Protein AF-A0A8J4TJB3-F1 (afdb_monomer)

Secondary structure (DSSP, 8-state):
-----PPP---------HHHHHHHHHHHHHHTSHHHHHHHHHHHTTSS-HHHHHHHHHHHHHHHHHHHHHHHHHHHHHHHHHHHHHHHHHHHHHHHHHHTSS--S--HHHHHHHHHHHHHHHHHHHHHHHHHHHHHHHHHHHHHHHHHHHHHHS-HHHHSSS-TT--HHHHHHHHHHHHHHHHHHHHHHHHHHHHHHHHHHHHHHHHHHHHHHHHHHHHHHHHHHHHHHHHHHHHHHHHHHHHHHHHHHHHHHHHHHHHHHHHHHHHHHHHHHHHHHHHHHHHHHHHHHHTT-

Sequence (293 aa):
MTQTHEPSAFLVARPIDEAVICRIESQTEVASSAAFQSIDDQYYAGKLTSTEVAVYKARYMKLHEALKKTRDNEFNLIQLSKRYMSEIEEQEQELGRADQFPDNAITEPSQMRAQILNYYNTAMETDERVEMLHYEAQLLKEERKLLNRDYSRLPTAELEAMNDDVDIFTEMERRMKLVQNQCQDLWLQIDMIKMEAKRSREQLRQASDMEHEAQSELANLNNKMSDVKAEWVIAADLPGQYSKEAEKARKYKSNAEKDLQNLQQEFAELSETLANLEMRVRELEAEERADRE

Organism: NCBI:txid100268

pLDDT: mean 85.29, std 16.65, range [37.16, 98.44]

Radius of gyration: 64.86 Å; Cα contacts (8 Å, |Δi|>4): 26; chains: 1; bounding box: 120×66×204 Å

Mean predicted aligned error: 20.43 Å

Foldseek 3Di:
DDDDDDPDDPPPPDPPPVVVVVVVVLVVVLCPDPQLVVLVVCVVVVNDDPVRSVVSSVVVSVVSVVVVVVVVVVVVVVVVVVVVVVVVVVVVVVVVVVVVPPLVPPDPVSVVVVVVVVVVVVVVVVVVVVVVVVVVVVVVVVVVVVVVVVVVVPPCVVVVVPDPPDDPVVVVVVVVVVVVVVVVVVVVVVVVVVVVVVVVVVVVVVVVVVVVVVVVVVVVVVVVVVVVVVVVVVVVCVVVVVVVVVVVVVVVVVVVVVVVVVVVVVVVVVVVVVVVVVVVVVVVVVVVVVVVD

Solvent-accessible surface area (backbone atoms only — not comparable to full-atom values): 16413 Å² total; per-residue (Å²): 141,83,85,80,81,77,80,78,82,74,83,72,77,73,80,75,57,62,72,57,55,56,49,51,52,51,52,55,57,50,62,72,30,72,68,47,48,54,48,50,52,36,36,78,68,68,78,39,53,74,68,54,44,52,51,52,53,53,51,46,52,54,50,50,53,51,52,50,52,50,51,54,50,52,52,50,50,52,54,52,51,52,51,51,52,52,54,48,55,52,50,53,52,51,49,54,52,59,74,67,49,89,66,87,60,90,38,72,69,53,53,51,49,53,51,52,52,50,54,50,52,54,50,51,54,50,52,53,51,51,54,52,52,52,51,50,54,50,52,53,53,49,50,52,52,51,52,52,52,54,59,70,66,46,74,52,75,62,60,74,66,44,58,99,84,62,56,66,66,62,53,50,51,51,52,52,50,51,54,53,51,53,52,52,54,51,51,52,50,52,53,49,52,53,52,49,56,50,52,52,50,51,52,51,52,52,51,51,54,53,49,51,51,52,51,53,51,50,53,52,51,51,51,54,50,49,52,53,50,53,53,47,57,56,58,68,48,45,64,60,51,53,52,54,51,52,51,51,52,51,50,55,50,54,51,52,54,50,53,50,51,51,51,52,49,54,50,50,54,51,51,50,53,48,53,52,50,54,50,50,50,54,49,51,59,47,49,60,52,61,78,72,113

Structure (mmCIF, N/CA/C/O backbone):
data_AF-A0A8J4TJB3-F1
#
_entry.id   AF-A0A8J4TJB3-F1
#
loop_
_atom_site.group_PDB
_atom_site.id
_atom_site.type_symbol
_atom_site.label_atom_id
_atom_site.label_alt_id
_atom_site.label_comp_id
_atom_site.label_asym_id
_atom_site.label_entity_id
_atom_site.label_seq_id
_atom_site.pdbx_PDB_ins_code
_atom_site.Cartn_x
_atom_site.Cartn_y
_atom_site.Cartn_z
_atom_site.occupancy
_atom_site.B_iso_or_equiv
_atom_site.auth_seq_id
_atom_site.auth_comp_id
_atom_site.auth_asym_id
_atom_site.auth_atom_id
_atom_site.pdbx_PDB_model_num
ATOM 1 N N . MET A 1 1 ? -51.880 5.153 -58.212 1.00 39.66 1 MET A N 1
ATOM 2 C CA . MET A 1 1 ? -51.158 3.871 -58.082 1.00 39.66 1 MET A CA 1
ATOM 3 C C . MET A 1 1 ? -49.690 4.192 -57.871 1.00 39.66 1 MET A C 1
ATOM 5 O O . MET A 1 1 ? -48.984 4.466 -58.827 1.00 39.66 1 MET A O 1
ATOM 9 N N . THR A 1 2 ? -49.273 4.272 -56.614 1.00 38.47 2 THR A N 1
ATOM 10 C CA . THR A 1 2 ? -47.902 4.578 -56.188 1.00 38.47 2 THR A CA 1
ATOM 11 C C . THR A 1 2 ? -47.390 3.354 -55.444 1.00 38.47 2 THR A C 1
ATOM 13 O O . THR A 1 2 ? -47.778 3.126 -54.302 1.00 38.47 2 THR A O 1
ATOM 16 N N . GLN A 1 3 ? -46.595 2.525 -56.122 1.00 37.16 3 GLN A N 1
ATOM 17 C CA . GLN A 1 3 ? -45.862 1.426 -55.497 1.00 37.16 3 GLN A CA 1
ATOM 18 C C . GLN A 1 3 ? -44.531 1.972 -54.982 1.00 37.16 3 GLN A C 1
ATOM 20 O O . GLN A 1 3 ? -43.608 2.231 -55.748 1.00 37.16 3 GLN A O 1
ATOM 25 N N . THR A 1 4 ? -44.455 2.173 -53.673 1.00 37.50 4 THR A N 1
ATOM 26 C CA . THR A 1 4 ? -43.198 2.319 -52.940 1.00 37.50 4 THR A CA 1
ATOM 27 C C . THR A 1 4 ? -42.647 0.920 -52.681 1.00 37.50 4 THR A C 1
ATOM 29 O O . THR A 1 4 ? -43.201 0.176 -51.875 1.00 37.50 4 THR A O 1
ATOM 32 N N . HIS A 1 5 ? -41.590 0.548 -53.399 1.00 39.72 5 HIS A N 1
ATOM 33 C CA . HIS A 1 5 ? -40.795 -0.640 -53.100 1.00 39.72 5 HIS A CA 1
ATOM 34 C C . HIS A 1 5 ? -39.979 -0.390 -51.825 1.00 39.72 5 HIS A C 1
ATOM 36 O O . HIS A 1 5 ? -39.086 0.456 -51.817 1.00 39.72 5 HIS A O 1
ATOM 42 N N . GLU A 1 6 ? -40.273 -1.129 -50.755 1.00 42.84 6 GLU A N 1
ATOM 43 C CA . GLU A 1 6 ? -39.335 -1.303 -49.644 1.00 42.84 6 GLU A CA 1
ATOM 44 C C . GLU A 1 6 ? -38.134 -2.135 -50.127 1.00 42.84 6 GLU A C 1
ATOM 46 O O . GLU A 1 6 ? -38.333 -3.170 -50.776 1.00 42.84 6 GLU A O 1
ATOM 51 N N . PRO A 1 7 ? -36.886 -1.734 -49.831 1.00 43.41 7 PRO A N 1
ATOM 52 C CA . PRO A 1 7 ? -35.748 -2.604 -50.049 1.00 43.41 7 PRO A CA 1
ATOM 53 C C . PRO A 1 7 ? -35.757 -3.700 -48.984 1.00 43.41 7 PRO A C 1
ATOM 55 O O . PRO A 1 7 ? -35.752 -3.431 -47.784 1.00 43.41 7 PRO A O 1
ATOM 58 N N . SER A 1 8 ? -35.758 -4.947 -49.452 1.00 43.59 8 SER A N 1
ATOM 59 C CA . SER A 1 8 ? -35.608 -6.148 -48.639 1.00 43.59 8 SER A CA 1
ATOM 60 C C . SER A 1 8 ? -34.430 -6.005 -47.675 1.00 43.59 8 SER A C 1
ATOM 62 O O . SER A 1 8 ? -33.297 -5.776 -48.109 1.00 43.59 8 SER A O 1
ATOM 64 N N . ALA A 1 9 ? -34.685 -6.184 -46.380 1.00 46.34 9 ALA A N 1
ATOM 65 C CA . ALA A 1 9 ? -33.637 -6.340 -45.387 1.00 46.34 9 ALA A CA 1
ATOM 66 C C . ALA A 1 9 ? -32.808 -7.582 -45.745 1.00 46.34 9 ALA A C 1
ATOM 68 O O . ALA A 1 9 ? -33.230 -8.718 -45.533 1.00 46.34 9 ALA A O 1
ATOM 69 N N . PHE A 1 10 ? -31.635 -7.363 -46.337 1.00 40.91 10 PHE A N 1
ATOM 70 C CA . PHE A 1 10 ? -30.645 -8.412 -46.505 1.00 40.91 10 PHE A CA 1
ATOM 71 C C . PHE A 1 10 ? -30.251 -8.910 -45.111 1.00 40.91 10 PHE A C 1
ATOM 73 O O . PHE A 1 10 ? -29.725 -8.153 -44.294 1.00 40.91 10 PHE A O 1
ATOM 80 N N . LEU A 1 11 ? -30.520 -10.189 -44.844 1.00 45.84 11 LEU A N 1
ATOM 81 C CA . LEU A 1 11 ? -29.934 -10.946 -43.741 1.00 45.84 11 LEU A CA 1
ATOM 82 C C . LEU A 1 11 ? -28.421 -11.024 -43.973 1.00 45.84 11 LEU A C 1
ATOM 84 O O . LEU A 1 11 ? -27.905 -11.996 -44.519 1.00 45.84 11 LEU A O 1
ATOM 88 N N . VAL A 1 12 ? -27.700 -9.974 -43.589 1.00 41.28 12 VAL A N 1
ATOM 89 C CA . VAL A 1 12 ? -26.246 -10.029 -43.462 1.00 41.28 12 VAL A CA 1
ATOM 90 C C . VAL A 1 12 ? -25.971 -10.860 -42.217 1.00 41.28 12 VAL A C 1
ATOM 92 O O . VAL A 1 12 ? -26.087 -10.372 -41.091 1.00 41.28 12 VAL A O 1
ATOM 95 N N . ALA A 1 13 ? -25.658 -12.141 -42.419 1.00 44.62 13 ALA A N 1
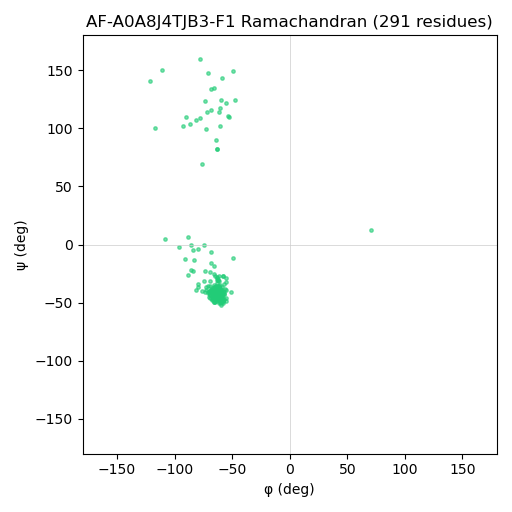ATOM 96 C CA . ALA A 1 13 ? -25.059 -12.967 -41.385 1.00 44.62 13 ALA A CA 1
ATOM 97 C C . ALA A 1 13 ? -23.821 -12.222 -40.868 1.00 44.62 13 ALA A C 1
ATOM 99 O O . ALA A 1 13 ? -22.848 -12.039 -41.599 1.00 44.62 13 ALA A O 1
ATOM 100 N N . ARG A 1 14 ? -23.883 -11.721 -39.628 1.00 47.75 14 ARG A N 1
ATOM 101 C CA . ARG A 1 14 ? -22.693 -11.203 -38.954 1.00 47.75 14 ARG A CA 1
ATOM 102 C C . ARG A 1 14 ? -21.703 -12.365 -38.861 1.00 47.75 14 ARG A C 1
ATOM 104 O O . ARG A 1 14 ? -22.093 -13.398 -38.313 1.00 47.75 14 ARG A O 1
ATOM 111 N N . PRO A 1 15 ? -20.468 -12.230 -39.370 1.00 44.84 15 PRO A N 1
ATOM 112 C CA . PRO A 1 15 ? -19.432 -13.215 -39.112 1.00 44.84 15 PRO A CA 1
ATOM 113 C C . PRO A 1 15 ? -19.305 -13.363 -37.598 1.00 44.84 15 PRO A C 1
ATOM 115 O O . PRO A 1 15 ? -19.124 -12.371 -36.888 1.00 44.84 15 PRO A O 1
ATOM 118 N N . ILE A 1 16 ? -19.493 -14.582 -37.097 1.00 51.78 16 ILE A N 1
ATOM 119 C CA . ILE A 1 16 ? -19.171 -14.887 -35.709 1.00 51.78 16 ILE A CA 1
ATOM 120 C C . ILE A 1 16 ? -17.652 -14.798 -35.643 1.00 51.78 16 ILE A C 1
ATOM 122 O O . ILE A 1 16 ? -16.960 -15.525 -36.347 1.00 51.78 16 ILE A O 1
ATOM 126 N N . ASP A 1 17 ? -17.164 -13.839 -34.867 1.00 56.84 17 ASP A N 1
ATOM 127 C CA . ASP A 1 17 ? -15.745 -13.581 -34.668 1.00 56.84 17 ASP A CA 1
ATOM 128 C C . ASP A 1 17 ? -15.059 -14.883 -34.213 1.00 56.84 17 ASP A C 1
ATOM 130 O O . ASP A 1 17 ? -15.336 -15.388 -33.123 1.00 56.84 17 ASP A O 1
ATOM 134 N N . GLU A 1 18 ? -14.216 -15.475 -35.064 1.00 53.75 18 GLU A N 1
ATOM 135 C CA . GLU A 1 18 ? -13.531 -16.754 -34.804 1.00 53.75 18 GLU A CA 1
ATOM 136 C C . GLU A 1 18 ? -12.729 -16.703 -33.492 1.00 53.75 18 GLU A C 1
ATOM 138 O O . GLU A 1 18 ? -12.625 -17.697 -32.770 1.00 53.75 18 GLU A O 1
ATOM 143 N N . ALA A 1 19 ? -12.262 -15.510 -33.103 1.00 55.78 19 ALA A N 1
ATOM 144 C CA . ALA A 1 19 ? -11.602 -15.273 -31.825 1.00 55.78 19 ALA A CA 1
ATOM 145 C C . ALA A 1 19 ? -12.522 -15.518 -30.614 1.00 55.78 19 ALA A C 1
ATOM 147 O O . ALA A 1 19 ? -12.046 -15.885 -29.536 1.00 55.78 19 ALA A O 1
ATOM 148 N N . VAL A 1 20 ? -13.836 -15.330 -30.765 1.00 57.88 20 VAL A N 1
ATOM 149 C CA . VAL A 1 20 ? -14.836 -15.607 -29.725 1.00 57.88 20 VAL A CA 1
ATOM 150 C C . VAL A 1 20 ? -15.076 -17.112 -29.604 1.00 57.88 20 VAL A C 1
ATOM 152 O O . VAL A 1 20 ? -15.136 -17.617 -28.485 1.00 57.88 20 VAL A O 1
ATOM 155 N N . ILE A 1 21 ? -15.122 -17.842 -30.722 1.00 54.53 21 ILE A N 1
ATOM 156 C CA . ILE A 1 21 ? -15.293 -19.305 -30.727 1.00 54.53 21 ILE A CA 1
ATOM 157 C C . ILE A 1 21 ? -14.077 -19.988 -30.086 1.00 54.53 21 ILE A C 1
ATOM 159 O O . ILE A 1 21 ? -14.245 -20.740 -29.127 1.00 54.53 21 ILE A O 1
ATOM 163 N N . CYS A 1 22 ? -12.850 -19.639 -30.496 1.00 56.56 22 CYS A N 1
ATOM 164 C CA . CYS A 1 22 ? -11.636 -20.212 -29.900 1.00 56.56 22 CYS A CA 1
ATOM 165 C C . CYS A 1 22 ? -11.497 -19.903 -28.398 1.00 56.56 22 CYS A C 1
ATOM 167 O O . CYS A 1 22 ? -10.957 -20.711 -27.639 1.00 56.56 22 CYS A O 1
ATOM 169 N N . ARG A 1 23 ? -11.993 -18.743 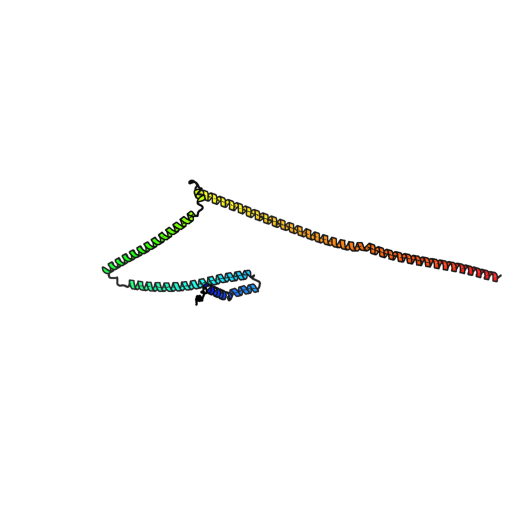-27.938 1.00 57.84 23 ARG A N 1
ATOM 170 C CA . ARG A 1 23 ? -12.026 -18.399 -26.506 1.00 57.84 23 ARG A CA 1
ATOM 171 C C . ARG A 1 23 ? -13.029 -19.246 -25.728 1.00 57.84 23 ARG A C 1
ATOM 173 O O . ARG A 1 23 ? -12.711 -19.655 -24.614 1.00 57.84 23 ARG A O 1
ATOM 180 N N . ILE A 1 24 ? -14.205 -19.512 -26.292 1.00 56.00 24 ILE A N 1
ATOM 181 C CA . ILE A 1 24 ? -15.241 -20.336 -25.656 1.00 56.00 24 ILE A CA 1
ATOM 182 C C . ILE A 1 24 ? -14.795 -21.804 -25.601 1.00 56.00 24 ILE A C 1
ATOM 184 O O . ILE A 1 24 ? -14.903 -22.434 -24.551 1.00 56.00 24 ILE A O 1
ATOM 188 N N . GLU A 1 25 ? -14.213 -22.336 -26.675 1.00 55.44 25 GLU A N 1
ATOM 189 C CA . GLU A 1 25 ? -13.677 -23.704 -26.703 1.00 55.44 25 GLU A CA 1
ATOM 190 C C . GLU A 1 25 ? -12.536 -23.892 -25.694 1.00 55.44 25 GLU A C 1
ATOM 192 O O . GLU A 1 25 ? -12.568 -24.830 -24.900 1.00 55.44 25 GLU A O 1
ATOM 197 N N . SER A 1 26 ? -11.595 -22.942 -25.633 1.00 60.69 26 SER A N 1
ATOM 198 C CA . SER A 1 26 ? -10.513 -22.921 -24.635 1.00 60.69 26 SER A CA 1
ATOM 199 C C . SER A 1 26 ? -11.044 -22.864 -23.196 1.00 60.69 26 SER A C 1
ATOM 201 O O . SER A 1 26 ? -10.564 -23.579 -22.319 1.00 60.69 26 SER A O 1
ATOM 203 N N . GLN A 1 27 ? -12.088 -22.069 -22.936 1.00 61.03 27 GLN A N 1
ATOM 204 C CA . GLN A 1 27 ? -12.731 -22.011 -21.617 1.00 61.03 27 GLN A CA 1
ATOM 205 C C . GLN A 1 27 ? -13.418 -23.326 -21.236 1.00 61.03 27 GLN A C 1
ATOM 207 O O . GLN A 1 27 ? -13.368 -23.723 -20.072 1.00 61.03 27 GLN A O 1
ATOM 212 N N . THR A 1 28 ? -14.022 -24.012 -22.205 1.00 62.22 28 THR A N 1
ATOM 213 C CA . THR A 1 28 ? -14.732 -25.279 -21.986 1.00 62.22 28 THR A CA 1
ATOM 214 C C . THR A 1 28 ? -13.749 -26.433 -21.752 1.00 62.22 28 THR A C 1
ATOM 216 O O . THR A 1 28 ? -13.936 -27.233 -20.836 1.00 62.22 28 THR A O 1
ATOM 219 N N . GLU A 1 29 ? -12.647 -26.467 -22.509 1.00 70.75 29 GLU A N 1
ATOM 220 C CA . GLU A 1 29 ? -11.540 -27.419 -22.348 1.00 70.75 29 GLU A CA 1
ATOM 221 C C . GLU A 1 29 ? -10.881 -27.264 -20.965 1.00 70.75 29 GLU A C 1
ATOM 223 O O . GLU A 1 29 ? -10.746 -28.228 -20.207 1.00 70.75 29 GLU A O 1
ATOM 228 N N . VAL A 1 30 ? -10.578 -26.024 -20.573 1.00 74.81 30 VAL A N 1
ATOM 229 C CA . VAL A 1 30 ? -9.954 -25.699 -19.284 1.00 74.81 30 VAL A CA 1
ATOM 230 C C . VAL A 1 30 ? -10.874 -25.989 -18.094 1.00 74.81 30 VAL A C 1
ATOM 232 O O . VAL A 1 30 ? -10.395 -26.498 -17.076 1.00 74.81 30 VAL A O 1
ATOM 235 N N . ALA A 1 31 ? -12.182 -25.734 -18.211 1.00 73.38 31 ALA A N 1
ATOM 236 C CA . ALA A 1 31 ? -13.152 -26.000 -17.146 1.00 73.38 31 ALA A CA 1
ATOM 237 C C . ALA A 1 31 ? -13.274 -27.495 -16.801 1.00 73.38 31 ALA A C 1
ATOM 239 O O . ALA A 1 31 ? -13.559 -27.838 -15.656 1.00 73.38 31 ALA A O 1
ATOM 240 N N . SER A 1 32 ? -13.009 -28.378 -17.768 1.00 78.69 32 SER A N 1
ATOM 241 C CA . SER A 1 32 ? -12.995 -29.833 -17.572 1.00 78.69 32 SER A CA 1
ATOM 242 C C . SER A 1 32 ? -11.663 -30.382 -17.037 1.00 78.69 32 SER A C 1
ATOM 244 O O . SER A 1 32 ? -11.558 -31.572 -16.740 1.00 78.69 32 SER A O 1
ATOM 246 N N . SER A 1 33 ? -10.637 -29.536 -16.898 1.00 86.62 33 SER A N 1
ATOM 247 C CA . SER A 1 33 ? -9.300 -29.974 -16.495 1.00 86.62 33 SER A CA 1
ATOM 248 C C . SER A 1 33 ? -9.233 -30.405 -15.024 1.00 86.62 33 SER A C 1
ATOM 250 O O . SER A 1 33 ? -9.863 -29.814 -14.144 1.00 86.62 33 SER A O 1
ATOM 252 N N . ALA A 1 34 ? -8.368 -31.382 -14.734 1.00 87.50 34 ALA A N 1
ATOM 253 C CA . ALA A 1 34 ? -8.097 -31.840 -13.367 1.00 87.50 34 ALA A CA 1
ATOM 254 C C . ALA A 1 34 ? -7.586 -30.714 -12.445 1.00 87.50 34 ALA A C 1
ATOM 256 O O . ALA A 1 34 ? -7.804 -30.740 -11.237 1.00 87.50 34 ALA A O 1
ATOM 257 N N . ALA A 1 35 ? -6.931 -29.695 -13.011 1.00 87.94 35 ALA A N 1
ATOM 258 C CA . ALA A 1 35 ? -6.482 -28.528 -12.262 1.00 87.94 35 ALA A CA 1
ATOM 259 C C . ALA A 1 35 ? -7.654 -27.638 -11.821 1.00 87.94 35 ALA A C 1
ATOM 261 O O . ALA A 1 35 ? -7.668 -27.180 -10.683 1.00 87.94 35 ALA A O 1
ATOM 262 N N . PHE A 1 36 ? -8.651 -27.420 -12.687 1.00 89.56 36 PHE A N 1
ATOM 263 C CA . PHE A 1 36 ? -9.865 -26.684 -12.322 1.00 89.56 36 PHE A CA 1
ATOM 264 C C . PHE A 1 36 ? -10.684 -27.437 -11.273 1.00 89.56 36 PHE A C 1
ATOM 266 O O . PHE A 1 36 ? -11.088 -26.827 -10.285 1.00 89.56 36 PHE A O 1
ATOM 273 N N . GLN A 1 37 ? -10.835 -28.754 -11.442 1.00 90.56 37 GLN A N 1
ATOM 274 C CA . GLN A 1 37 ? -11.494 -29.623 -10.462 1.00 90.56 37 GLN A CA 1
ATOM 275 C C . GLN A 1 37 ? -10.784 -29.569 -9.104 1.00 90.56 37 GLN A C 1
ATOM 277 O O . GLN A 1 37 ? -11.421 -29.321 -8.090 1.00 90.56 37 GLN A O 1
ATOM 282 N N . SER A 1 38 ? -9.451 -29.662 -9.081 1.00 92.12 38 SER A N 1
ATOM 283 C CA . SER A 1 38 ? -8.688 -29.564 -7.833 1.00 92.12 38 SER A CA 1
ATOM 284 C C . SER A 1 38 ? -8.814 -28.198 -7.146 1.00 92.12 38 SER A C 1
ATOM 286 O O . SER A 1 38 ? -8.744 -28.142 -5.917 1.00 92.12 38 SER A O 1
ATOM 288 N N . ILE A 1 39 ? -8.960 -27.101 -7.899 1.00 92.81 39 ILE A N 1
ATOM 289 C CA . ILE A 1 39 ? -9.197 -25.770 -7.319 1.00 92.81 39 ILE A CA 1
ATOM 290 C C . ILE A 1 39 ? -10.597 -25.713 -6.688 1.00 92.81 39 ILE A C 1
ATOM 292 O O . ILE A 1 39 ? -10.743 -25.185 -5.585 1.00 92.81 39 ILE A O 1
ATOM 296 N N . ASP A 1 40 ? -11.605 -26.284 -7.350 1.00 92.94 40 ASP A N 1
ATOM 297 C CA . ASP A 1 40 ? -12.970 -26.368 -6.819 1.00 92.94 40 ASP A CA 1
ATOM 298 C C . ASP A 1 40 ? -13.053 -27.274 -5.582 1.00 92.94 40 ASP A C 1
ATOM 300 O O . ASP A 1 40 ? -13.670 -26.902 -4.586 1.00 92.94 40 ASP A O 1
ATOM 304 N N . ASP A 1 41 ? -12.346 -28.402 -5.566 1.00 94.69 41 ASP A N 1
ATOM 305 C CA . ASP A 1 41 ? -12.277 -29.288 -4.399 1.00 94.69 41 ASP A CA 1
ATOM 306 C C . ASP A 1 41 ? -11.678 -28.579 -3.174 1.00 94.69 41 ASP A C 1
ATOM 308 O O . ASP A 1 41 ? -12.152 -28.742 -2.048 1.00 94.69 41 ASP A O 1
ATOM 312 N N . GLN A 1 42 ? -10.649 -27.747 -3.371 1.00 93.12 42 GLN A N 1
ATOM 313 C CA . GLN A 1 42 ? -10.052 -26.963 -2.285 1.00 93.12 42 GLN A CA 1
ATOM 314 C C . GLN A 1 42 ? -10.978 -25.853 -1.771 1.00 93.12 42 GLN A C 1
ATOM 316 O O . GLN A 1 42 ? -10.945 -25.537 -0.577 1.00 93.12 42 GLN A O 1
ATOM 321 N N . TYR A 1 43 ? -11.818 -25.295 -2.643 1.00 93.62 43 TYR A N 1
ATOM 322 C CA . TYR A 1 43 ? -12.884 -24.376 -2.255 1.00 93.62 43 TYR A CA 1
ATOM 323 C C . TYR A 1 43 ? -13.947 -25.073 -1.408 1.00 93.62 43 TYR A C 1
ATOM 325 O O . TYR A 1 43 ? -14.259 -24.606 -0.313 1.00 93.62 43 TYR A O 1
ATOM 333 N N . TYR A 1 44 ? -14.444 -26.230 -1.856 1.00 94.12 44 TYR A N 1
ATOM 334 C CA . TYR A 1 44 ? -15.425 -27.016 -1.102 1.00 94.12 44 TYR A CA 1
ATOM 335 C C . TYR A 1 44 ? -14.871 -27.529 0.234 1.00 94.12 44 TYR A C 1
ATOM 337 O O . TYR A 1 44 ? -15.611 -27.624 1.210 1.00 94.12 44 TYR A O 1
ATOM 345 N N . ALA A 1 45 ? -13.563 -27.785 0.317 1.00 94.25 45 ALA A N 1
ATOM 346 C CA . ALA A 1 45 ? -12.874 -28.114 1.565 1.00 94.25 45 ALA A CA 1
ATOM 347 C C . ALA A 1 45 ? -12.665 -26.907 2.508 1.00 94.25 45 ALA A C 1
ATOM 349 O O . ALA A 1 45 ? -12.056 -27.068 3.567 1.00 94.25 45 ALA A O 1
ATOM 350 N N . GLY A 1 46 ? -13.108 -25.702 2.129 1.00 93.00 46 GLY A N 1
ATOM 351 C CA . GLY A 1 46 ? -12.971 -24.474 2.919 1.00 93.00 46 GLY A CA 1
ATOM 352 C C . GLY A 1 46 ? -11.541 -23.934 3.013 1.00 93.00 46 GLY A C 1
ATOM 353 O O . GLY A 1 46 ? -11.272 -23.064 3.838 1.00 93.00 46 GLY A O 1
ATOM 354 N N . LYS A 1 47 ? -10.611 -24.449 2.196 1.00 95.00 47 LYS A N 1
ATOM 355 C CA . LYS A 1 47 ? -9.195 -24.040 2.199 1.00 95.00 47 LYS A CA 1
ATOM 356 C C . LYS A 1 47 ? -8.927 -22.811 1.336 1.00 95.00 47 LYS A C 1
ATOM 358 O O . LYS A 1 47 ? -7.919 -22.148 1.545 1.00 95.00 47 LYS A O 1
ATOM 363 N N . LEU A 1 48 ? -9.803 -22.539 0.370 1.00 94.25 48 LEU A N 1
ATOM 364 C CA . LEU A 1 48 ? -9.735 -21.379 -0.512 1.00 94.25 48 LEU A CA 1
ATOM 365 C C . LEU A 1 48 ? -10.999 -20.538 -0.379 1.00 94.25 48 LEU A C 1
ATOM 367 O O . LEU A 1 48 ? -12.112 -21.057 -0.322 1.00 94.25 48 LEU A O 1
ATOM 371 N N . THR A 1 49 ? -10.828 -19.225 -0.399 1.00 95.44 49 THR A N 1
ATOM 372 C CA . THR A 1 49 ? -11.925 -18.267 -0.540 1.00 95.44 49 THR A CA 1
ATOM 373 C C . THR A 1 49 ? -12.382 -18.168 -1.998 1.00 95.44 49 THR A C 1
ATOM 375 O O . THR A 1 49 ? -11.637 -18.470 -2.931 1.00 95.44 49 THR A O 1
ATOM 378 N N . SER A 1 50 ? -13.605 -17.676 -2.227 1.00 91.56 50 SER A N 1
ATOM 379 C CA . SER A 1 50 ? -14.134 -17.483 -3.589 1.00 91.56 50 SER A CA 1
ATOM 380 C C . SER A 1 50 ? -13.249 -16.568 -4.446 1.00 91.56 50 SER A C 1
ATOM 382 O O . SER A 1 50 ? -13.139 -16.767 -5.656 1.00 91.56 50 SER A O 1
ATOM 384 N N . THR A 1 51 ? -12.614 -15.568 -3.831 1.00 93.69 51 THR A N 1
ATOM 385 C CA . THR A 1 51 ? -11.701 -14.648 -4.518 1.00 93.69 51 THR A CA 1
ATOM 386 C C . THR A 1 51 ? -10.423 -15.365 -4.947 1.00 93.69 51 THR A C 1
ATOM 388 O O . THR A 1 51 ? -9.972 -15.198 -6.079 1.00 93.69 51 THR A O 1
ATOM 391 N N . GLU A 1 52 ? -9.856 -16.204 -4.078 1.00 92.56 52 GLU A N 1
ATOM 392 C CA . GLU A 1 52 ? -8.658 -16.988 -4.392 1.00 92.56 52 GLU A CA 1
ATOM 393 C C . GLU A 1 52 ? -8.924 -17.994 -5.513 1.00 92.56 52 GLU A C 1
ATOM 395 O O . GLU A 1 52 ? -8.129 -18.084 -6.446 1.00 92.56 52 GLU A O 1
ATOM 400 N N . VAL A 1 53 ? -10.075 -18.673 -5.495 1.00 93.50 53 VAL A N 1
ATOM 401 C CA . VAL A 1 53 ? -10.514 -19.571 -6.578 1.00 93.50 53 VAL A CA 1
ATOM 402 C C . VAL A 1 53 ? -10.544 -18.852 -7.921 1.00 93.50 53 VAL A C 1
ATOM 404 O O . VAL A 1 53 ? -9.973 -19.343 -8.896 1.00 93.50 53 VAL A O 1
ATOM 407 N N . ALA A 1 54 ? -11.161 -17.668 -7.977 1.00 91.69 54 ALA A N 1
ATOM 408 C CA . ALA A 1 54 ? -11.227 -16.873 -9.200 1.00 91.69 54 ALA A CA 1
ATOM 409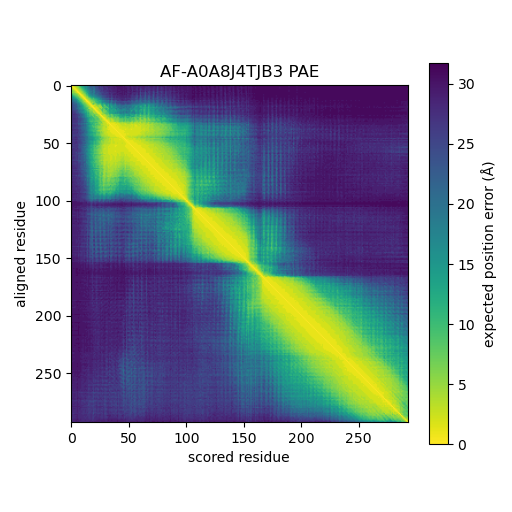 C C . ALA A 1 54 ? -9.825 -16.494 -9.707 1.00 91.69 54 ALA A C 1
ATOM 411 O O . ALA A 1 54 ? -9.542 -16.604 -10.902 1.00 91.69 54 ALA A O 1
ATOM 412 N N . VAL A 1 55 ? -8.917 -16.112 -8.802 1.00 93.44 55 VAL A N 1
ATOM 413 C CA . VAL A 1 55 ? -7.526 -15.781 -9.143 1.00 93.44 55 VAL A CA 1
ATOM 414 C C . VAL A 1 55 ? -6.766 -17.006 -9.654 1.00 93.44 55 VAL A C 1
ATOM 416 O O . VAL A 1 55 ? -6.089 -16.910 -10.680 1.00 93.44 55 VAL A O 1
ATOM 419 N N . TYR A 1 56 ? -6.867 -18.155 -8.983 1.00 93.75 56 TYR A N 1
ATOM 420 C CA . TYR A 1 56 ? -6.175 -19.378 -9.394 1.00 93.75 56 TYR A CA 1
ATOM 421 C C . TYR A 1 56 ? -6.686 -19.899 -10.737 1.00 93.75 56 TYR A C 1
ATOM 423 O O . TYR A 1 56 ? -5.873 -20.209 -11.609 1.00 93.75 56 TYR A O 1
ATOM 431 N N . LYS A 1 57 ? -8.005 -19.894 -10.958 1.00 93.00 57 LYS A N 1
ATOM 432 C CA . LYS A 1 57 ? -8.611 -20.250 -12.247 1.00 93.00 57 LYS A CA 1
ATOM 433 C C . LYS A 1 57 ? -8.163 -19.311 -13.367 1.00 93.00 57 LYS A C 1
ATOM 435 O O . LYS A 1 57 ? -7.725 -19.779 -14.415 1.00 93.00 57 LYS A O 1
ATOM 440 N N . ALA A 1 58 ? -8.162 -17.997 -13.130 1.00 90.19 58 ALA A N 1
ATOM 441 C CA . ALA A 1 58 ? -7.687 -17.020 -14.111 1.00 90.19 58 ALA A CA 1
ATOM 442 C C . ALA A 1 58 ? -6.190 -17.184 -14.438 1.00 90.19 58 ALA A C 1
ATOM 444 O O . ALA A 1 58 ? -5.788 -17.069 -15.597 1.00 90.19 58 ALA A O 1
ATOM 445 N N . ARG A 1 59 ? -5.349 -17.473 -13.434 1.00 91.50 59 ARG A N 1
ATOM 446 C CA . ARG A 1 59 ? -3.918 -17.756 -13.638 1.00 91.50 59 ARG A CA 1
ATOM 447 C C . ARG A 1 59 ? -3.706 -19.039 -14.434 1.00 91.50 59 ARG A C 1
ATOM 449 O O . ARG A 1 59 ? -2.903 -19.036 -15.365 1.00 91.50 59 ARG A O 1
ATOM 456 N N . TYR A 1 60 ? -4.438 -20.101 -14.105 1.00 91.75 60 TYR A N 1
ATOM 457 C CA . TYR A 1 60 ? -4.363 -21.362 -14.835 1.00 91.75 60 TYR A CA 1
ATOM 458 C C . TYR A 1 60 ? -4.792 -21.195 -16.293 1.00 91.75 60 TYR A C 1
ATOM 460 O O . TYR A 1 60 ? -4.088 -21.664 -17.177 1.00 91.75 60 TYR A O 1
ATOM 468 N N . MET A 1 61 ? -5.879 -20.466 -16.566 1.00 89.44 61 MET A N 1
ATOM 469 C CA . MET A 1 61 ? -6.312 -20.178 -17.939 1.00 89.44 61 MET A CA 1
ATOM 470 C C . MET A 1 61 ? -5.223 -19.480 -18.754 1.00 89.44 61 MET A C 1
ATOM 472 O O . MET A 1 61 ? -4.925 -19.906 -19.867 1.00 89.44 61 MET A O 1
ATOM 476 N N . LYS A 1 62 ? -4.581 -18.448 -18.188 1.00 90.19 62 LYS A N 1
ATOM 477 C CA . LYS A 1 62 ? -3.468 -17.755 -18.856 1.00 90.19 62 LYS A CA 1
ATOM 478 C C . LYS A 1 62 ? -2.298 -18.693 -19.139 1.00 90.19 62 LYS A C 1
ATOM 480 O O . LYS A 1 62 ? -1.728 -18.644 -20.224 1.00 90.19 62 LYS A O 1
ATOM 485 N N . LEU A 1 63 ? -1.942 -19.541 -18.172 1.00 91.06 63 LEU A N 1
ATOM 486 C CA . LEU A 1 63 ? -0.857 -20.506 -18.330 1.00 91.06 63 LEU A CA 1
ATOM 487 C C . LEU A 1 63 ? -1.189 -21.559 -19.394 1.00 91.06 63 LEU A C 1
ATOM 489 O O . LEU A 1 63 ? -0.344 -21.867 -20.227 1.00 91.06 63 LEU A O 1
ATOM 493 N N . HIS A 1 64 ? -2.411 -22.085 -19.382 1.00 90.56 64 HIS A N 1
ATOM 494 C CA . HIS A 1 64 ? -2.876 -23.069 -20.351 1.00 90.56 64 HIS A CA 1
ATOM 495 C C . HIS A 1 64 ? -2.872 -22.496 -21.772 1.00 90.56 64 HIS A C 1
ATOM 497 O O . HIS A 1 64 ? -2.342 -23.124 -22.684 1.00 90.56 64 HIS A O 1
ATOM 503 N N . GLU A 1 65 ? -3.384 -21.275 -21.956 1.00 89.38 65 GLU A N 1
ATOM 504 C CA . GLU A 1 65 ? -3.369 -20.593 -23.252 1.00 89.38 65 GLU A CA 1
ATOM 505 C C . GLU A 1 65 ? -1.937 -20.333 -23.739 1.00 89.38 65 GLU A C 1
ATOM 507 O O . GLU A 1 65 ? -1.630 -20.575 -24.905 1.00 89.38 65 GLU A O 1
ATOM 512 N N . ALA A 1 66 ? -1.045 -19.882 -22.850 1.00 90.56 66 ALA A N 1
ATOM 513 C CA . ALA A 1 66 ? 0.362 -19.684 -23.184 1.00 90.56 66 ALA A CA 1
ATOM 514 C C . ALA A 1 66 ? 1.027 -21.000 -23.606 1.00 90.56 66 ALA A C 1
ATOM 516 O O . ALA A 1 66 ? 1.720 -21.044 -24.614 1.00 90.56 66 ALA A O 1
ATOM 517 N N . LEU A 1 67 ? 0.773 -22.085 -22.875 1.00 91.50 67 LEU A N 1
ATOM 518 C CA . LEU A 1 67 ? 1.340 -23.399 -23.155 1.00 91.50 67 LEU A CA 1
ATOM 519 C C . LEU A 1 67 ? 0.807 -23.995 -24.466 1.00 91.50 67 LEU A C 1
ATOM 521 O O . LEU A 1 67 ? 1.584 -24.573 -25.223 1.00 91.50 67 LEU A O 1
ATOM 525 N N . LYS A 1 68 ? -0.485 -23.810 -24.762 1.00 90.12 68 LYS A N 1
ATOM 526 C CA . LYS A 1 68 ? -1.092 -24.178 -26.048 1.00 90.12 68 LYS A CA 1
ATOM 527 C C . LYS A 1 68 ? -0.421 -23.426 -27.199 1.00 90.12 68 LYS A C 1
ATOM 529 O O . LYS A 1 68 ? 0.125 -24.063 -28.091 1.00 90.12 68 LYS A O 1
ATOM 534 N N . LYS A 1 69 ? -0.326 -22.094 -27.103 1.00 91.94 69 LYS A N 1
ATOM 535 C CA . LYS A 1 69 ? 0.373 -21.262 -28.100 1.00 91.94 69 LYS A CA 1
ATOM 536 C C . LYS A 1 69 ? 1.829 -21.674 -28.288 1.00 91.94 69 LYS A C 1
ATOM 538 O O . LYS A 1 69 ? 2.297 -21.736 -29.417 1.00 91.94 69 LYS A O 1
ATOM 543 N N . THR A 1 70 ? 2.547 -21.971 -27.207 1.00 94.31 70 THR A N 1
ATOM 544 C CA . THR A 1 70 ? 3.938 -22.429 -27.296 1.00 94.31 70 THR A CA 1
ATOM 545 C C . THR A 1 70 ? 4.044 -23.750 -28.051 1.00 94.31 70 THR A C 1
ATOM 547 O O . THR A 1 70 ? 4.906 -23.862 -28.915 1.00 94.31 70 THR A O 1
ATOM 550 N N . ARG A 1 71 ? 3.159 -24.719 -27.785 1.00 92.69 71 ARG A N 1
ATOM 551 C CA . ARG A 1 71 ? 3.146 -26.005 -28.504 1.00 92.69 71 ARG A CA 1
ATOM 552 C C . ARG A 1 71 ? 2.818 -25.841 -29.983 1.00 92.69 71 ARG A C 1
ATOM 554 O O . ARG A 1 71 ? 3.487 -26.443 -30.817 1.00 92.69 71 ARG A O 1
ATOM 561 N N . ASP A 1 72 ? 1.831 -25.012 -30.307 1.00 94.06 72 ASP A N 1
ATOM 562 C CA . ASP A 1 72 ? 1.459 -24.737 -31.697 1.00 94.06 72 ASP A CA 1
ATOM 563 C C . ASP A 1 72 ? 2.614 -24.046 -32.441 1.00 94.06 72 ASP A C 1
ATOM 565 O O . ASP A 1 72 ? 2.964 -24.423 -33.560 1.00 94.06 72 ASP A O 1
ATOM 569 N N . ASN A 1 73 ? 3.273 -23.081 -31.795 1.00 94.44 73 ASN A N 1
ATOM 570 C CA . ASN A 1 73 ? 4.443 -22.400 -32.347 1.00 94.44 73 ASN A CA 1
ATOM 571 C C . ASN A 1 73 ? 5.633 -23.345 -32.538 1.00 94.44 73 ASN A C 1
ATOM 573 O O . ASN A 1 73 ? 6.284 -23.295 -33.579 1.00 94.44 73 ASN A O 1
ATOM 577 N N . GLU A 1 74 ? 5.917 -24.206 -31.560 1.00 95.56 74 GLU A N 1
ATOM 578 C CA . GLU A 1 74 ? 6.967 -25.223 -31.652 1.00 95.56 74 GLU A CA 1
ATOM 579 C C . GLU A 1 74 ? 6.698 -26.178 -32.818 1.00 95.56 74 GLU A C 1
ATOM 581 O O . GLU A 1 74 ? 7.580 -26.414 -33.643 1.00 95.56 74 GLU A O 1
ATOM 586 N N . PHE A 1 75 ? 5.461 -26.663 -32.946 1.00 95.62 75 PHE A N 1
ATOM 587 C CA . PHE A 1 75 ? 5.058 -27.503 -34.067 1.00 95.62 75 PHE A CA 1
ATOM 588 C C . PHE A 1 75 ? 5.281 -26.794 -35.408 1.00 95.62 75 PHE A C 1
ATOM 590 O O . PHE A 1 75 ? 5.908 -27.360 -36.304 1.00 95.62 75 PHE A O 1
ATOM 597 N N . ASN A 1 76 ? 4.837 -25.542 -35.536 1.00 95.69 76 ASN A N 1
ATOM 598 C CA . ASN A 1 76 ? 5.009 -24.752 -36.756 1.00 95.69 76 ASN A CA 1
ATOM 599 C C . ASN A 1 76 ? 6.487 -24.515 -37.095 1.00 95.69 76 ASN A C 1
ATOM 601 O O . ASN A 1 76 ? 6.877 -24.647 -38.254 1.00 95.69 76 ASN A O 1
ATOM 605 N N . LEU A 1 77 ? 7.322 -24.219 -36.096 1.00 96.31 77 LEU A N 1
ATOM 606 C CA . LEU A 1 77 ? 8.767 -24.060 -36.270 1.00 96.31 77 LEU A CA 1
ATOM 607 C C . LEU A 1 77 ? 9.427 -25.351 -36.758 1.00 96.31 77 LEU A C 1
ATOM 609 O O . LEU A 1 77 ? 10.263 -25.305 -37.658 1.00 96.31 77 LEU A O 1
ATOM 613 N N . ILE A 1 78 ? 9.025 -26.505 -36.222 1.00 96.88 78 ILE A N 1
ATOM 614 C CA . ILE A 1 78 ? 9.525 -27.807 -36.678 1.00 96.88 78 ILE A CA 1
ATOM 615 C C . ILE A 1 78 ? 9.125 -28.059 -38.136 1.00 96.88 78 ILE A C 1
ATOM 617 O O . ILE A 1 78 ? 9.951 -28.520 -38.924 1.00 96.88 78 ILE A O 1
ATOM 621 N N . GLN A 1 79 ? 7.883 -27.751 -38.524 1.00 96.94 79 GLN A N 1
ATOM 622 C CA . GLN A 1 79 ? 7.450 -27.897 -39.919 1.00 96.94 79 GLN A CA 1
ATOM 623 C C . GLN A 1 79 ? 8.225 -26.965 -40.856 1.00 96.94 79 GLN A C 1
ATOM 625 O O . GLN A 1 79 ? 8.665 -27.390 -41.923 1.00 96.94 79 GLN A O 1
ATOM 630 N N . LEU A 1 80 ? 8.447 -25.716 -40.439 1.00 96.44 80 LEU A N 1
ATOM 631 C CA . LEU A 1 80 ? 9.219 -24.745 -41.207 1.00 96.44 80 LEU A CA 1
ATOM 632 C C . LEU A 1 80 ? 10.683 -25.181 -41.363 1.00 96.44 80 LEU A C 1
ATOM 634 O O . LEU A 1 80 ? 11.230 -25.114 -42.459 1.00 96.44 80 LEU A O 1
ATOM 638 N N . SER A 1 81 ? 11.297 -25.691 -40.293 1.00 95.12 81 SER A N 1
ATOM 639 C CA . SER A 1 81 ? 12.660 -26.226 -40.328 1.00 95.12 81 SER A CA 1
ATOM 640 C C . SER A 1 81 ? 12.787 -27.401 -41.296 1.00 95.12 81 SER A C 1
ATOM 642 O O . SER A 1 81 ? 13.720 -27.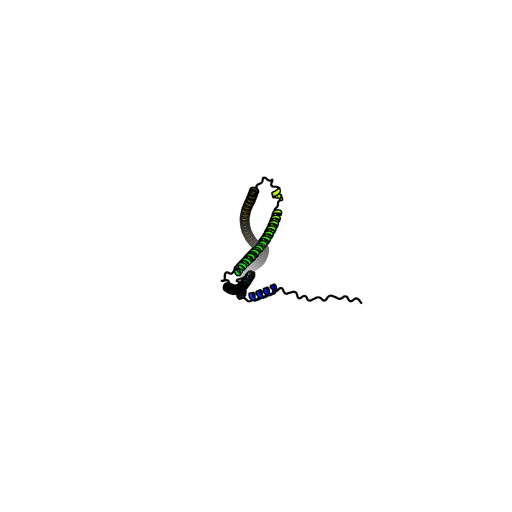417 -42.094 1.00 95.12 81 SER A O 1
ATOM 644 N N . LYS A 1 82 ? 11.836 -28.346 -41.283 1.00 97.31 82 LYS A N 1
ATOM 645 C CA . LYS A 1 82 ? 11.818 -29.462 -42.242 1.00 97.31 82 LYS A CA 1
ATOM 646 C C . LYS A 1 82 ? 11.735 -28.971 -43.681 1.00 97.31 82 LYS A C 1
ATOM 648 O O . LYS A 1 82 ? 12.464 -29.467 -44.530 1.00 97.31 82 LYS A O 1
ATOM 653 N N . ARG A 1 83 ? 10.872 -27.986 -43.939 1.00 97.50 83 ARG A N 1
ATOM 654 C CA . ARG A 1 83 ? 10.734 -27.388 -45.267 1.00 97.50 83 ARG A CA 1
ATOM 655 C C . ARG A 1 83 ? 12.045 -26.758 -45.739 1.00 97.50 83 ARG A C 1
ATOM 657 O O . ARG A 1 83 ? 12.476 -27.063 -46.842 1.00 97.50 83 ARG A O 1
ATOM 664 N N . TYR A 1 84 ? 12.692 -25.938 -44.908 1.00 96.62 84 TYR A N 1
ATOM 665 C CA . TYR A 1 84 ? 13.966 -25.317 -45.281 1.00 96.62 84 TYR A CA 1
ATOM 666 C C . TYR A 1 84 ? 15.090 -26.332 -45.470 1.00 96.62 84 TYR A C 1
ATOM 668 O O . TYR A 1 84 ? 15.896 -26.161 -46.373 1.00 96.62 84 TYR A O 1
ATOM 676 N N . MET A 1 85 ? 15.136 -27.402 -44.672 1.00 96.38 85 MET A N 1
ATOM 677 C CA . MET A 1 85 ? 16.098 -28.482 -44.908 1.00 96.38 85 MET A CA 1
ATOM 678 C C . MET A 1 85 ? 15.903 -29.115 -46.288 1.00 96.38 85 MET A C 1
ATOM 680 O O . MET A 1 85 ? 16.876 -29.278 -47.012 1.00 96.38 85 MET A O 1
ATOM 684 N N . SER A 1 86 ? 14.659 -29.408 -46.679 1.00 96.62 86 SER A N 1
ATOM 685 C CA . SER A 1 86 ? 14.372 -29.937 -48.017 1.00 96.62 86 SER A CA 1
ATOM 686 C C . SER A 1 86 ? 14.728 -28.953 -49.136 1.00 96.62 86 SER A C 1
ATOM 688 O O . SER A 1 86 ? 15.276 -29.372 -50.149 1.00 96.62 86 SER A O 1
ATOM 690 N N . GLU A 1 87 ? 14.459 -27.656 -48.958 1.00 96.62 87 GLU A N 1
ATOM 691 C CA . GLU A 1 87 ? 14.838 -26.624 -49.937 1.00 96.62 87 GLU A CA 1
ATOM 692 C C . GLU A 1 87 ? 16.370 -26.499 -50.069 1.00 96.62 87 GLU A C 1
ATOM 694 O O . GLU A 1 87 ? 16.877 -26.369 -51.181 1.00 96.62 87 GLU A O 1
ATOM 699 N N . ILE A 1 88 ? 17.119 -26.597 -48.964 1.00 95.81 88 ILE A N 1
ATOM 700 C CA . ILE A 1 88 ? 18.591 -26.593 -48.981 1.00 95.81 88 ILE A CA 1
ATOM 701 C C . ILE A 1 88 ? 19.128 -27.829 -49.706 1.00 95.81 88 ILE A C 1
ATOM 703 O O . ILE A 1 88 ? 19.981 -27.687 -50.575 1.00 95.81 88 ILE A O 1
ATOM 707 N N . GLU A 1 89 ? 18.617 -29.023 -49.398 1.00 95.62 89 GLU A N 1
ATOM 708 C CA . GLU A 1 89 ? 19.031 -30.264 -50.069 1.00 95.62 89 GLU A CA 1
ATOM 709 C C . GLU A 1 89 ? 18.795 -30.194 -51.589 1.00 95.62 89 GLU A C 1
ATOM 711 O O . GLU A 1 89 ? 19.641 -30.625 -52.377 1.00 95.62 89 GLU A O 1
ATOM 716 N N . GLU A 1 90 ? 17.668 -29.616 -52.016 1.00 95.75 90 GLU A N 1
ATOM 717 C CA . GLU A 1 90 ? 17.358 -29.402 -53.432 1.00 95.75 90 GLU A CA 1
ATOM 718 C C . GLU A 1 90 ? 18.332 -28.408 -54.086 1.00 95.75 90 GLU A C 1
ATOM 720 O O . GLU A 1 90 ? 18.857 -28.673 -55.171 1.00 95.75 90 GLU A O 1
ATOM 725 N N . GLN A 1 91 ? 18.635 -27.294 -53.414 1.00 93.25 91 GLN A N 1
ATOM 726 C CA . GLN A 1 91 ? 19.590 -26.294 -53.903 1.00 93.25 91 GLN A CA 1
ATOM 727 C C . GLN A 1 91 ? 21.022 -26.835 -53.976 1.00 93.25 91 GLN A C 1
ATOM 729 O O . GLN A 1 91 ? 21.710 -26.603 -54.969 1.00 93.25 91 GLN A O 1
ATOM 734 N N . GLU A 1 92 ? 21.473 -27.586 -52.970 1.00 91.88 92 GLU A N 1
ATOM 735 C CA . GLU A 1 92 ? 22.784 -28.242 -52.972 1.00 91.88 92 GLU A CA 1
ATOM 736 C C . GLU A 1 92 ? 22.896 -29.262 -54.110 1.00 91.88 92 GLU A C 1
ATOM 738 O O . GLU A 1 92 ? 23.933 -29.343 -54.775 1.00 91.88 92 GLU A O 1
ATOM 743 N N . GLN A 1 93 ? 21.822 -30.009 -54.389 1.00 90.56 93 GLN A N 1
ATOM 744 C CA . GLN A 1 93 ? 21.789 -30.926 -55.523 1.00 90.56 93 GLN A CA 1
ATOM 745 C C . GLN A 1 93 ? 21.909 -30.180 -56.858 1.00 90.56 93 GLN A C 1
ATOM 747 O O . GLN A 1 93 ? 22.635 -30.635 -57.746 1.00 90.56 93 GLN A O 1
ATOM 752 N N . GLU A 1 94 ? 21.212 -29.056 -57.015 1.00 87.25 94 GLU A N 1
ATOM 753 C CA . GLU A 1 94 ? 21.250 -28.265 -58.245 1.00 87.25 94 GLU A CA 1
ATOM 754 C C . GLU A 1 94 ? 22.611 -27.580 -58.445 1.00 87.25 94 GLU A C 1
ATOM 756 O O . GLU A 1 94 ? 23.160 -27.621 -59.547 1.00 87.25 94 GLU A O 1
ATOM 761 N N . LEU A 1 95 ? 23.224 -27.060 -57.375 1.00 83.81 95 LEU A N 1
ATOM 762 C CA . LEU A 1 95 ? 24.604 -26.561 -57.400 1.00 83.81 95 LEU A CA 1
ATOM 763 C C . LEU A 1 95 ? 25.592 -27.666 -57.786 1.00 83.81 95 LEU A C 1
ATOM 765 O O . LEU A 1 95 ? 26.424 -27.470 -58.667 1.00 83.81 95 LEU A O 1
ATOM 769 N N . GLY A 1 96 ? 25.450 -28.866 -57.216 1.00 80.19 96 GLY A N 1
ATOM 770 C CA . GLY A 1 96 ? 26.280 -30.014 -57.582 1.00 80.19 96 GLY A CA 1
ATOM 771 C C . GLY A 1 96 ? 26.128 -30.443 -59.048 1.00 80.19 96 GLY A C 1
ATOM 772 O O . GLY A 1 96 ? 27.089 -30.934 -59.644 1.00 80.19 96 GLY A O 1
ATOM 773 N N . ARG A 1 97 ? 24.948 -30.250 -59.658 1.00 80.81 97 ARG A N 1
ATOM 774 C CA . ARG A 1 97 ? 24.743 -30.443 -61.107 1.00 80.81 97 ARG A CA 1
ATOM 775 C C . ARG A 1 97 ? 25.400 -29.333 -61.924 1.00 80.81 97 ARG A C 1
ATOM 777 O O . ARG A 1 97 ? 25.980 -29.634 -62.966 1.00 80.81 97 ARG A O 1
ATOM 784 N N . ALA A 1 98 ? 25.329 -28.087 -61.458 1.00 70.75 98 ALA A N 1
ATOM 785 C CA . ALA A 1 98 ? 25.983 -26.951 -62.100 1.00 70.75 98 ALA A CA 1
ATOM 786 C C . ALA A 1 98 ? 27.518 -27.090 -62.087 1.00 70.75 98 ALA A C 1
ATOM 788 O O . ALA A 1 98 ? 28.153 -26.854 -63.110 1.00 70.75 98 ALA A O 1
ATOM 789 N N . ASP A 1 99 ? 28.105 -27.582 -60.993 1.00 67.19 99 ASP A N 1
ATOM 790 C CA . ASP A 1 99 ? 29.551 -27.835 -60.877 1.00 67.19 99 ASP A CA 1
ATOM 791 C C . ASP A 1 99 ? 30.041 -29.001 -61.757 1.00 67.19 99 ASP A C 1
ATOM 793 O O . ASP A 1 99 ? 31.216 -29.074 -62.117 1.00 67.19 99 ASP A O 1
ATOM 797 N N . GLN A 1 100 ? 29.148 -29.926 -62.123 1.00 67.25 100 GLN A N 1
ATOM 798 C CA . GLN A 1 100 ? 29.432 -31.026 -63.056 1.00 67.25 100 GLN A CA 1
ATOM 799 C C . GLN A 1 100 ? 29.247 -30.626 -64.527 1.00 67.25 100 GLN A C 1
ATOM 801 O O . GLN A 1 100 ? 29.452 -31.455 -65.422 1.00 67.25 100 GLN A O 1
ATOM 806 N N . PHE A 1 101 ? 28.863 -29.376 -64.802 1.00 60.78 101 PHE A N 1
ATOM 807 C CA . PHE A 1 101 ? 28.779 -28.868 -66.162 1.00 60.78 101 PHE A CA 1
ATOM 808 C C . PHE A 1 101 ? 30.190 -28.822 -66.776 1.00 60.78 101 PHE A C 1
ATOM 810 O O . PHE A 1 101 ? 31.129 -28.381 -66.113 1.00 60.78 101 PHE A O 1
ATOM 817 N N . PRO A 1 102 ? 30.391 -29.285 -68.023 1.00 62.56 102 PRO A N 1
ATOM 818 C CA . PRO A 1 102 ? 31.716 -29.365 -68.628 1.00 62.56 102 PRO A CA 1
ATOM 819 C C . PRO A 1 102 ? 32.210 -27.975 -69.070 1.00 62.56 102 PRO A C 1
ATOM 821 O O . PRO A 1 102 ? 32.343 -27.706 -70.260 1.00 62.56 102 PRO A O 1
ATOM 824 N N . ASP A 1 103 ? 32.514 -27.095 -68.116 1.00 54.72 103 ASP A N 1
ATOM 825 C CA . ASP A 1 103 ? 33.195 -25.807 -68.333 1.00 54.72 103 ASP A CA 1
ATOM 826 C C . ASP A 1 103 ? 34.731 -25.943 -68.271 1.00 54.72 103 ASP A C 1
ATOM 828 O O . ASP A 1 103 ? 35.480 -24.973 -68.393 1.00 54.72 103 ASP A O 1
ATOM 832 N N . ASN A 1 104 ? 35.238 -27.175 -68.165 1.00 53.03 104 ASN A N 1
ATOM 833 C CA . ASN A 1 104 ? 36.661 -27.500 -68.023 1.00 53.03 104 ASN A CA 1
ATOM 834 C C . ASN A 1 104 ? 37.481 -27.197 -69.292 1.00 53.03 104 ASN A C 1
ATOM 836 O O . ASN A 1 104 ? 38.708 -27.314 -69.282 1.00 53.03 104 ASN A O 1
ATOM 840 N N . ALA A 1 105 ? 36.828 -26.823 -70.394 1.00 57.56 105 ALA A N 1
ATOM 841 C CA . ALA A 1 105 ? 37.493 -26.259 -71.554 1.00 57.56 105 ALA A CA 1
ATOM 842 C C . ALA A 1 105 ? 37.487 -24.730 -71.417 1.00 57.56 105 ALA A C 1
ATOM 844 O O . ALA A 1 105 ? 36.482 -24.068 -71.682 1.00 57.56 105 ALA A O 1
ATOM 845 N N . ILE A 1 106 ? 38.629 -24.165 -71.014 1.00 63.00 106 ILE A N 1
ATOM 846 C CA . ILE A 1 106 ? 38.881 -22.721 -71.077 1.00 63.00 106 ILE A CA 1
ATOM 847 C C . ILE A 1 106 ? 38.876 -22.330 -72.559 1.00 63.00 106 ILE A C 1
ATOM 849 O O . ILE A 1 106 ? 39.891 -22.397 -73.249 1.00 63.00 106 ILE A O 1
ATOM 853 N N . THR A 1 107 ? 37.698 -21.984 -73.059 1.00 72.19 107 THR A N 1
ATOM 854 C CA . THR A 1 107 ? 37.469 -21.516 -74.419 1.00 72.19 107 THR A CA 1
ATOM 855 C C . THR A 1 107 ? 37.096 -20.044 -74.334 1.00 72.19 107 THR A C 1
ATOM 857 O O . THR A 1 107 ? 36.533 -19.586 -73.342 1.00 72.19 107 THR A O 1
ATOM 860 N N . GLU A 1 108 ? 37.423 -19.270 -75.362 1.00 76.62 108 GLU A N 1
ATOM 861 C CA . GLU A 1 108 ? 37.062 -17.851 -75.418 1.00 76.62 108 GLU A CA 1
ATOM 862 C C . GLU A 1 108 ? 35.555 -17.613 -75.138 1.00 76.62 108 GLU A C 1
ATOM 864 O O . GLU A 1 108 ? 35.243 -16.744 -74.321 1.00 76.62 108 GLU A O 1
ATOM 869 N N . PRO A 1 109 ? 34.610 -18.438 -75.645 1.00 79.56 109 PRO A N 1
ATOM 870 C CA . PRO A 1 109 ? 33.200 -18.325 -75.271 1.00 79.56 109 PRO A CA 1
ATOM 871 C C . PRO A 1 109 ? 32.894 -18.568 -73.785 1.00 79.56 109 PRO A C 1
ATOM 873 O O . PRO A 1 109 ? 32.006 -17.900 -73.252 1.00 79.56 109 PRO A O 1
ATOM 876 N N . SER A 1 110 ? 33.588 -19.488 -73.096 1.00 75.38 110 SER A N 1
ATOM 877 C CA . SER A 1 110 ? 33.367 -19.710 -71.655 1.00 75.38 110 SER A CA 1
ATOM 878 C C . SER A 1 110 ? 33.928 -18.561 -70.812 1.00 75.38 110 SER A C 1
ATOM 880 O O . SER A 1 110 ? 33.267 -18.110 -69.878 1.00 75.38 110 SER A O 1
ATOM 882 N N . GLN A 1 111 ? 35.067 -17.979 -71.205 1.00 79.56 111 GLN A N 1
ATOM 883 C CA . GLN A 1 111 ? 35.596 -16.758 -70.582 1.00 79.56 111 GLN A CA 1
ATOM 884 C C . GLN A 1 111 ? 34.673 -15.550 -70.787 1.00 79.56 111 GLN A C 1
ATOM 886 O O . GLN A 1 111 ? 34.406 -14.814 -69.837 1.00 79.56 111 GLN A O 1
ATOM 891 N N . MET A 1 112 ? 34.142 -15.360 -71.999 1.00 82.62 112 MET A N 1
ATOM 892 C CA . MET A 1 112 ? 33.173 -14.296 -72.277 1.00 82.62 112 MET A CA 1
ATOM 893 C C . MET A 1 112 ? 31.883 -14.489 -71.476 1.00 82.62 112 MET A C 1
ATOM 895 O O . MET A 1 112 ? 31.365 -13.528 -70.913 1.00 82.62 112 MET A O 1
ATOM 899 N N . ARG A 1 113 ? 31.382 -15.726 -71.361 1.00 84.50 113 ARG A N 1
ATOM 900 C CA . ARG A 1 113 ? 30.208 -16.037 -70.533 1.00 84.50 113 ARG A CA 1
ATOM 901 C C . ARG A 1 113 ? 30.455 -15.715 -69.058 1.00 84.50 113 ARG A C 1
ATOM 903 O O . ARG A 1 113 ? 29.610 -15.071 -68.444 1.00 84.50 113 ARG A O 1
ATOM 910 N N . ALA A 1 114 ? 31.609 -16.100 -68.514 1.00 82.44 114 ALA A N 1
ATOM 911 C CA . ALA A 1 114 ? 31.985 -15.791 -67.136 1.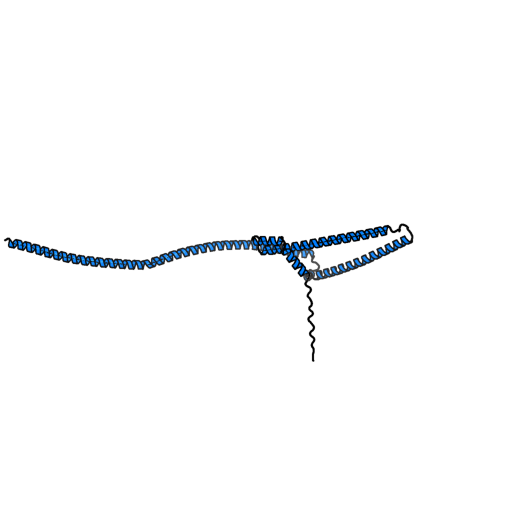00 82.44 114 ALA A CA 1
ATOM 912 C C . ALA A 1 114 ? 32.091 -14.276 -66.892 1.00 82.44 114 ALA A C 1
ATOM 914 O O . ALA A 1 114 ? 31.607 -13.780 -65.878 1.00 82.44 114 ALA A O 1
ATOM 915 N N . GLN A 1 115 ? 32.660 -13.522 -67.839 1.00 89.25 115 GLN A N 1
ATOM 916 C CA . GLN A 1 115 ? 32.710 -12.060 -67.756 1.00 89.25 115 GLN A CA 1
ATOM 917 C C . GLN A 1 115 ? 31.311 -11.438 -67.783 1.00 89.25 115 GLN A C 1
ATOM 919 O O . GLN A 1 115 ? 31.021 -10.580 -66.956 1.00 89.25 115 GLN A O 1
ATOM 924 N N . ILE A 1 116 ? 30.429 -11.888 -68.683 1.00 90.75 116 ILE A N 1
ATOM 925 C CA . ILE A 1 116 ? 29.044 -11.398 -68.767 1.00 90.75 116 ILE A CA 1
ATOM 926 C C . ILE A 1 116 ? 28.293 -11.667 -67.461 1.00 90.75 116 ILE A C 1
ATOM 928 O O . ILE A 1 116 ? 27.658 -10.755 -66.936 1.00 90.75 116 ILE A O 1
ATOM 932 N N . LEU A 1 117 ? 28.394 -12.884 -66.916 1.00 89.19 117 LEU A N 1
ATOM 933 C CA . LEU A 1 117 ? 27.770 -13.234 -65.638 1.00 89.19 117 LEU A CA 1
ATOM 934 C C . LEU A 1 117 ? 28.317 -12.377 -64.494 1.00 89.19 117 LEU A C 1
ATOM 936 O O . LEU A 1 117 ? 27.544 -11.872 -63.689 1.00 89.19 117 LEU A O 1
ATOM 940 N N . ASN A 1 118 ? 29.629 -12.145 -64.453 1.00 90.44 118 ASN A N 1
ATOM 941 C CA . ASN A 1 118 ? 30.238 -11.307 -63.426 1.00 90.44 118 ASN A CA 1
ATOM 942 C C . ASN A 1 118 ? 29.749 -9.849 -63.501 1.00 90.44 118 ASN A C 1
ATOM 944 O O . ASN A 1 118 ? 29.367 -9.267 -62.486 1.00 90.44 118 ASN A O 1
ATOM 948 N N . TYR A 1 119 ? 29.702 -9.268 -64.706 1.00 94.44 119 TYR A N 1
ATOM 949 C CA . TYR A 1 119 ? 29.167 -7.919 -64.903 1.00 94.44 119 TYR A CA 1
ATOM 950 C C . TYR A 1 119 ? 27.686 -7.828 -64.540 1.00 94.44 119 TYR A C 1
ATOM 952 O O . TYR A 1 119 ? 27.285 -6.856 -63.905 1.00 94.44 119 TYR A O 1
ATOM 960 N N . TYR A 1 120 ? 26.887 -8.833 -64.906 1.00 95.31 120 TYR A N 1
ATOM 961 C CA . TYR A 1 120 ? 25.470 -8.883 -64.558 1.00 95.31 120 TYR A CA 1
ATOM 962 C C . TYR A 1 120 ? 25.262 -8.961 -63.042 1.00 95.31 120 TYR A C 1
ATOM 964 O O . TYR A 1 120 ? 24.508 -8.165 -62.490 1.00 95.31 120 TYR A O 1
ATOM 972 N N . ASN A 1 121 ? 25.993 -9.845 -62.360 1.00 93.06 121 ASN A N 1
ATOM 973 C CA . ASN A 1 121 ? 25.916 -9.988 -60.907 1.00 93.06 121 ASN A CA 1
ATOM 974 C C . ASN A 1 121 ? 26.342 -8.700 -60.192 1.00 93.06 121 ASN A C 1
ATOM 976 O O . ASN A 1 121 ? 25.655 -8.252 -59.281 1.00 93.06 121 ASN A O 1
ATOM 980 N N . THR A 1 122 ? 27.427 -8.062 -60.646 1.00 95.56 122 THR A N 1
ATOM 981 C CA . THR A 1 122 ? 27.905 -6.794 -60.070 1.00 95.56 122 THR A CA 1
ATOM 982 C C . THR A 1 122 ? 26.892 -5.664 -60.280 1.00 95.56 122 THR A C 1
ATOM 984 O O . THR A 1 122 ? 26.694 -4.830 -59.396 1.00 95.56 122 THR A O 1
ATOM 987 N N . ALA A 1 123 ? 26.241 -5.617 -61.447 1.00 95.44 123 ALA A N 1
ATOM 988 C CA . ALA A 1 123 ? 25.190 -4.643 -61.722 1.00 95.44 123 ALA A CA 1
ATOM 989 C C . ALA A 1 123 ? 23.978 -4.859 -60.804 1.00 95.44 123 ALA A C 1
ATOM 991 O O . ALA A 1 123 ? 23.520 -3.907 -60.181 1.00 95.44 123 ALA A O 1
ATOM 992 N N . MET A 1 124 ? 23.526 -6.108 -60.654 1.00 96.75 124 MET A N 1
ATOM 993 C CA . MET A 1 124 ? 22.398 -6.455 -59.787 1.00 96.75 124 MET A CA 1
ATOM 994 C C . MET A 1 124 ? 22.686 -6.135 -58.312 1.00 96.75 124 MET A C 1
ATOM 996 O O . MET A 1 124 ? 21.870 -5.496 -57.658 1.00 96.75 124 MET A O 1
ATOM 1000 N N . GLU A 1 125 ? 23.877 -6.481 -57.811 1.00 95.69 125 GLU A N 1
ATOM 1001 C CA . GLU A 1 125 ? 24.315 -6.136 -56.448 1.00 95.69 125 GLU A CA 1
ATOM 1002 C C . GLU A 1 125 ? 24.337 -4.613 -56.228 1.00 95.69 125 GLU A C 1
ATOM 1004 O O . GLU A 1 125 ? 23.959 -4.105 -55.168 1.00 95.69 125 GLU A O 1
ATOM 1009 N N . THR A 1 126 ? 24.766 -3.862 -57.245 1.00 96.19 126 THR A N 1
ATOM 1010 C CA . THR A 1 126 ? 24.789 -2.397 -57.188 1.00 96.19 126 THR A CA 1
ATOM 1011 C C . THR A 1 126 ? 23.374 -1.824 -57.130 1.00 96.19 126 THR A C 1
ATOM 1013 O O . THR A 1 126 ? 23.130 -0.926 -56.322 1.00 96.19 126 THR A O 1
ATOM 1016 N N . ASP A 1 127 ? 22.445 -2.346 -57.932 1.00 96.75 127 ASP A N 1
ATOM 1017 C CA . ASP A 1 127 ? 21.045 -1.911 -57.943 1.00 96.75 127 ASP A CA 1
ATOM 1018 C C . ASP A 1 127 ? 20.363 -2.196 -56.594 1.00 96.75 127 ASP A C 1
ATOM 1020 O O . ASP A 1 127 ? 19.783 -1.285 -55.997 1.00 96.75 127 ASP A O 1
ATOM 1024 N N . GLU A 1 128 ? 20.529 -3.401 -56.038 1.00 96.50 128 GLU A N 1
ATOM 1025 C CA . GLU A 1 128 ? 20.014 -3.752 -54.705 1.00 96.50 128 GLU A CA 1
ATOM 1026 C C . GLU A 1 128 ? 20.576 -2.825 -53.617 1.00 96.50 128 GLU A C 1
ATOM 1028 O O . GLU A 1 128 ? 19.851 -2.326 -52.749 1.00 96.50 128 GLU A O 1
ATOM 1033 N N . ARG A 1 129 ? 21.878 -2.524 -53.675 1.00 97.00 129 ARG A N 1
ATOM 1034 C CA . ARG A 1 129 ? 22.522 -1.594 -52.741 1.00 97.00 129 ARG A CA 1
ATOM 1035 C C . ARG A 1 129 ? 21.971 -0.173 -52.871 1.00 97.00 129 ARG A C 1
ATOM 1037 O O . ARG A 1 129 ? 21.833 0.510 -51.855 1.00 97.00 129 ARG A O 1
ATOM 1044 N N . VAL A 1 130 ? 21.660 0.286 -54.083 1.00 97.44 130 VAL A N 1
ATOM 1045 C CA . VAL A 1 130 ? 21.029 1.596 -54.310 1.00 97.44 130 VAL A CA 1
ATOM 1046 C C . VAL A 1 130 ? 19.629 1.634 -53.700 1.00 97.44 130 VAL A C 1
ATOM 1048 O O . VAL A 1 130 ? 19.304 2.608 -53.016 1.00 97.44 130 VAL A O 1
ATOM 1051 N N . GLU A 1 131 ? 18.825 0.587 -53.881 1.00 97.25 131 GLU A N 1
ATOM 1052 C CA . GLU A 1 131 ? 17.490 0.496 -53.281 1.00 97.25 131 GLU A CA 1
ATOM 1053 C C . GLU A 1 131 ? 17.549 0.504 -51.747 1.00 97.25 131 GLU A C 1
ATOM 1055 O O . GLU A 1 131 ? 16.831 1.280 -51.107 1.00 97.25 131 GLU A O 1
ATOM 1060 N N . MET A 1 132 ? 18.459 -0.272 -51.147 1.00 97.00 132 MET A N 1
ATOM 1061 C CA . MET A 1 132 ? 18.658 -0.289 -49.693 1.00 97.00 132 MET A CA 1
ATOM 1062 C C . MET A 1 132 ? 19.068 1.080 -49.145 1.00 97.00 132 MET A C 1
ATOM 1064 O O . MET A 1 132 ? 18.482 1.558 -48.172 1.00 97.00 132 MET A O 1
ATOM 1068 N N . LEU A 1 133 ? 20.038 1.743 -49.783 1.00 97.44 133 LEU A N 1
ATOM 1069 C CA . LEU A 1 133 ? 20.473 3.081 -49.376 1.00 97.44 133 LEU A CA 1
ATOM 1070 C C . LEU A 1 133 ? 19.351 4.112 -49.530 1.00 97.44 133 LEU A C 1
ATOM 1072 O O . LEU A 1 133 ? 19.227 5.023 -48.710 1.00 97.44 133 LEU A O 1
ATOM 1076 N N . HIS A 1 134 ? 18.516 3.980 -50.564 1.00 97.38 134 HIS A N 1
ATOM 1077 C CA . HIS A 1 134 ? 17.361 4.850 -50.745 1.00 97.38 134 HIS A CA 1
ATOM 1078 C C . HIS A 1 134 ? 16.338 4.668 -49.618 1.00 97.38 134 HIS A C 1
ATOM 1080 O O . HIS A 1 134 ? 15.847 5.657 -49.070 1.00 97.38 134 HIS A O 1
ATOM 1086 N N . TYR A 1 135 ? 16.053 3.422 -49.243 1.00 97.50 135 TYR A N 1
ATOM 1087 C CA . TYR A 1 135 ? 15.173 3.098 -48.125 1.00 97.50 135 TYR A CA 1
ATOM 1088 C C . TYR A 1 135 ? 15.715 3.632 -46.788 1.00 97.50 135 TYR A C 1
ATOM 1090 O O . TYR A 1 135 ? 14.998 4.319 -46.059 1.00 97.50 135 TYR A O 1
ATOM 1098 N N . GLU A 1 136 ? 16.998 3.413 -46.492 1.00 97.69 136 GLU A N 1
ATOM 1099 C CA . GLU A 1 136 ? 17.642 3.928 -45.278 1.00 97.69 136 GLU A CA 1
ATOM 1100 C C . GLU A 1 136 ? 17.597 5.463 -45.217 1.00 97.69 136 GLU A C 1
ATOM 1102 O O . GLU A 1 136 ? 17.237 6.050 -44.194 1.00 97.69 136 GLU A O 1
ATOM 1107 N N . ALA A 1 137 ? 17.868 6.135 -46.338 1.00 97.06 137 ALA A N 1
ATOM 1108 C CA . ALA A 1 137 ? 17.768 7.588 -46.424 1.00 97.06 137 ALA A CA 1
ATOM 1109 C C . ALA A 1 137 ? 16.343 8.100 -46.145 1.00 97.06 137 ALA A C 1
ATOM 1111 O O . ALA A 1 137 ? 16.177 9.171 -45.550 1.00 97.06 137 ALA A O 1
ATOM 1112 N N . GLN A 1 138 ? 15.307 7.359 -46.555 1.00 97.12 138 GLN A N 1
ATOM 1113 C CA . GLN A 1 138 ? 13.918 7.695 -46.236 1.00 97.12 138 GLN A CA 1
ATOM 1114 C C . GLN A 1 138 ? 13.634 7.543 -44.737 1.00 97.12 138 GLN A C 1
ATOM 1116 O O . GLN A 1 138 ? 13.109 8.485 -44.140 1.00 97.12 138 GLN A O 1
ATOM 1121 N N . LEU A 1 139 ? 14.048 6.434 -44.116 1.00 97.19 139 LEU A N 1
ATOM 1122 C CA . LEU A 1 139 ? 13.890 6.216 -42.673 1.00 97.19 139 LEU A CA 1
ATOM 1123 C C . LEU A 1 139 ? 14.570 7.314 -41.850 1.00 97.19 139 LEU A C 1
ATOM 1125 O O . LEU A 1 139 ? 13.938 7.925 -40.989 1.00 97.19 139 LEU A O 1
ATOM 1129 N N . LEU A 1 140 ? 15.823 7.644 -42.168 1.00 96.88 140 LEU A N 1
ATOM 1130 C CA . LEU A 1 140 ? 16.564 8.709 -41.484 1.00 96.88 140 LEU A CA 1
ATOM 1131 C C . LEU A 1 140 ? 15.882 10.076 -41.641 1.00 96.88 140 LEU A C 1
ATOM 1133 O O . LEU A 1 140 ? 15.872 10.906 -40.727 1.00 96.88 140 LEU A O 1
ATOM 1137 N N . LYS A 1 141 ? 15.268 10.334 -42.800 1.00 96.81 141 LYS A N 1
ATOM 1138 C CA . LYS A 1 141 ? 14.510 11.568 -43.039 1.00 96.81 141 LYS A CA 1
ATOM 1139 C C . LYS A 1 141 ? 13.238 11.631 -42.189 1.00 96.81 141 LYS A C 1
ATOM 1141 O O . LYS A 1 141 ? 12.883 12.725 -41.734 1.00 96.81 141 LYS A O 1
ATOM 1146 N N . GLU A 1 142 ? 12.562 10.503 -41.983 1.00 95.75 142 GLU A N 1
ATOM 1147 C CA . GLU A 1 142 ? 11.404 10.394 -41.092 1.00 95.75 142 GLU A CA 1
ATOM 1148 C C . GLU A 1 142 ? 11.796 10.527 -39.621 1.00 95.75 142 GLU A C 1
ATOM 1150 O O . GLU A 1 142 ? 11.176 11.311 -38.901 1.00 95.75 142 GLU A O 1
ATOM 1155 N N . GLU A 1 143 ? 12.866 9.860 -39.192 1.00 94.88 143 GLU A N 1
ATOM 1156 C CA . GLU A 1 143 ? 13.402 9.965 -37.834 1.00 94.88 143 GLU A CA 1
ATOM 1157 C C . GLU A 1 143 ? 13.770 11.412 -37.501 1.00 94.88 143 GLU A C 1
ATOM 1159 O O . GLU A 1 143 ? 13.296 11.965 -36.508 1.00 94.88 143 GLU A O 1
ATOM 1164 N N . ARG A 1 144 ? 14.493 12.096 -38.396 1.00 93.81 144 ARG A N 1
ATOM 1165 C CA . ARG A 1 144 ? 14.786 13.530 -38.255 1.00 93.81 144 ARG A CA 1
ATOM 1166 C C . ARG A 1 144 ? 13.512 14.369 -38.119 1.00 93.81 144 ARG A C 1
ATOM 1168 O O . ARG A 1 144 ? 13.487 15.345 -37.372 1.00 93.81 144 ARG A O 1
ATOM 1175 N N . LYS A 1 145 ? 12.444 14.029 -38.850 1.00 95.06 145 LYS A N 1
ATOM 1176 C CA . LYS A 1 145 ? 11.158 14.743 -38.771 1.00 95.06 145 LYS A CA 1
ATOM 1177 C C . LYS A 1 145 ? 10.479 14.524 -37.416 1.00 95.06 145 LYS A C 1
ATOM 1179 O O . LYS A 1 145 ? 9.939 15.481 -36.863 1.00 95.06 145 LYS A O 1
ATOM 1184 N N . LEU A 1 146 ? 10.506 13.300 -36.889 1.00 91.62 146 LEU A N 1
ATOM 1185 C CA . LEU A 1 146 ? 9.985 12.981 -35.558 1.00 91.62 146 LEU A CA 1
ATOM 1186 C C . LEU A 1 146 ? 10.788 13.695 -34.472 1.00 91.62 146 LEU A C 1
ATOM 1188 O O . LEU A 1 146 ? 10.196 14.373 -33.636 1.00 91.62 146 LEU A O 1
ATOM 1192 N N . LEU A 1 147 ? 12.116 13.646 -34.559 1.00 89.06 147 LEU A N 1
ATOM 1193 C CA . LEU A 1 147 ? 13.009 14.301 -33.612 1.00 89.06 147 LEU A CA 1
ATOM 1194 C C . LEU A 1 147 ? 12.799 15.822 -33.593 1.00 89.06 147 LEU A C 1
ATOM 1196 O O . LEU A 1 147 ? 12.677 16.409 -32.525 1.00 89.06 147 LEU A O 1
ATOM 1200 N N . ASN A 1 148 ? 12.643 16.460 -34.758 1.00 83.00 148 ASN A N 1
ATOM 1201 C CA . ASN A 1 148 ? 12.310 17.888 -34.840 1.00 83.00 148 ASN A CA 1
ATOM 1202 C C . ASN A 1 148 ? 10.948 18.218 -34.217 1.00 83.00 148 ASN A C 1
ATOM 1204 O O . ASN A 1 148 ? 10.791 19.258 -33.575 1.00 83.00 148 ASN A O 1
ATOM 1208 N N . ARG A 1 149 ? 9.945 17.353 -34.407 1.00 86.56 149 ARG A N 1
ATOM 1209 C CA . ARG A 1 149 ? 8.625 17.531 -33.791 1.00 86.56 149 ARG A CA 1
ATOM 1210 C C . ARG A 1 149 ? 8.719 17.432 -32.273 1.00 86.56 149 ARG A C 1
ATOM 1212 O O . ARG A 1 149 ? 8.102 18.233 -31.580 1.00 86.56 149 ARG A O 1
ATOM 1219 N N . ASP A 1 150 ? 9.463 16.457 -31.771 1.00 80.62 150 ASP A N 1
ATOM 1220 C CA . ASP A 1 150 ? 9.612 16.229 -30.338 1.00 80.62 150 ASP A CA 1
ATOM 1221 C C . ASP A 1 150 ? 10.465 17.338 -29.697 1.00 80.62 150 ASP A C 1
ATOM 1223 O O . ASP A 1 150 ? 10.107 17.839 -28.634 1.00 80.62 150 ASP A O 1
ATOM 1227 N N . TYR A 1 151 ? 11.482 17.839 -30.407 1.00 73.31 151 TYR A N 1
ATOM 1228 C CA . TYR A 1 151 ? 12.221 19.045 -30.030 1.00 73.31 151 TYR A CA 1
ATOM 1229 C C . TYR A 1 151 ? 11.306 20.276 -29.935 1.00 73.31 151 TYR A C 1
ATOM 1231 O O . TYR A 1 151 ? 11.349 21.009 -28.956 1.00 73.31 151 TYR A O 1
ATOM 1239 N N . SER A 1 152 ? 10.401 20.461 -30.900 1.00 71.62 152 SER A N 1
ATOM 1240 C CA . SER A 1 152 ? 9.437 21.578 -30.903 1.00 71.62 152 SER A CA 1
ATOM 1241 C C . SER A 1 152 ? 8.374 21.482 -29.798 1.00 71.62 152 SER A C 1
ATOM 1243 O O . SER A 1 152 ? 7.661 22.448 -29.541 1.00 71.62 152 SER A O 1
ATOM 1245 N N . ARG A 1 153 ? 8.207 20.302 -29.185 1.00 73.00 153 ARG A N 1
ATOM 1246 C CA . ARG A 1 153 ? 7.279 20.057 -28.069 1.00 73.00 153 ARG A CA 1
ATOM 1247 C C . ARG A 1 153 ? 7.923 20.258 -26.703 1.00 73.00 153 ARG A C 1
ATOM 1249 O O . ARG A 1 153 ? 7.195 20.287 -25.710 1.00 73.00 153 ARG A O 1
ATOM 1256 N N . LEU A 1 154 ? 9.251 20.371 -26.633 1.00 64.94 154 LEU A N 1
ATOM 1257 C CA . LEU A 1 154 ? 9.903 20.833 -25.415 1.00 64.94 154 LEU A CA 1
ATOM 1258 C C . LEU A 1 154 ? 9.365 22.235 -25.090 1.00 64.94 154 LEU A C 1
ATOM 1260 O O . LEU A 1 154 ? 9.123 23.011 -26.014 1.00 64.94 154 LEU A O 1
ATOM 1264 N N . PRO A 1 155 ? 9.166 22.582 -23.809 1.00 60.91 155 PRO A N 1
ATOM 1265 C CA . PRO A 1 155 ? 8.833 23.945 -23.412 1.00 60.91 155 PRO A CA 1
ATOM 1266 C C . PRO A 1 155 ? 9.984 24.904 -23.768 1.00 60.91 155 PRO A C 1
ATOM 1268 O O . PRO A 1 155 ? 10.823 25.234 -22.935 1.00 60.91 155 PRO A O 1
ATOM 1271 N N . THR A 1 156 ? 10.047 25.355 -25.023 1.00 57.38 156 THR A N 1
ATOM 1272 C CA . THR A 1 156 ? 11.070 26.293 -25.510 1.00 57.38 156 THR A CA 1
ATOM 1273 C C . THR A 1 156 ? 10.945 27.660 -24.853 1.00 57.38 156 THR A C 1
ATOM 1275 O O . THR A 1 156 ? 11.935 28.367 -24.779 1.00 57.38 156 THR A O 1
ATOM 1278 N N . ALA A 1 157 ? 9.794 27.990 -24.258 1.00 57.78 157 ALA A N 1
ATOM 1279 C CA . ALA A 1 157 ? 9.601 29.220 -23.490 1.00 57.78 157 ALA A CA 1
ATOM 1280 C C . ALA A 1 157 ? 10.578 29.376 -22.304 1.00 57.78 157 ALA A C 1
ATOM 1282 O O . ALA A 1 157 ? 10.886 30.499 -21.920 1.00 57.78 157 ALA A O 1
ATOM 1283 N N . GLU A 1 158 ? 11.086 28.280 -21.725 1.00 56.59 158 GLU A N 1
ATOM 1284 C CA . GLU A 1 158 ? 12.114 28.339 -20.671 1.00 56.59 158 GLU A CA 1
ATOM 1285 C C . GLU A 1 158 ? 13.545 28.351 -21.229 1.00 56.59 158 GLU A C 1
ATOM 1287 O O . GLU A 1 158 ? 14.445 28.877 -20.579 1.00 56.59 158 GLU A O 1
ATOM 1292 N N . LEU A 1 159 ? 13.758 27.784 -22.423 1.00 57.06 159 LEU A N 1
ATOM 1293 C CA . LEU A 1 159 ? 15.055 27.763 -23.108 1.00 57.06 159 LEU A CA 1
ATOM 1294 C C . LEU A 1 159 ? 15.343 29.099 -23.816 1.00 57.06 159 LEU A C 1
ATOM 1296 O O . LEU A 1 159 ? 16.471 29.559 -23.798 1.00 57.06 159 LEU A O 1
ATOM 1300 N N . GLU A 1 160 ? 14.318 29.744 -24.380 1.00 58.38 160 GLU A N 1
ATOM 1301 C CA . GLU A 1 160 ? 14.373 31.090 -24.974 1.00 58.38 160 GLU A CA 1
ATOM 1302 C C . GLU A 1 160 ? 14.465 32.194 -23.906 1.00 58.38 160 GLU A C 1
ATOM 1304 O O . GLU A 1 160 ? 14.931 33.294 -24.189 1.00 58.38 160 GLU A O 1
ATOM 1309 N N . ALA A 1 161 ? 14.033 31.912 -22.669 1.00 58.41 161 ALA A N 1
ATOM 1310 C CA . ALA A 1 161 ? 14.208 32.801 -21.518 1.00 58.41 161 ALA A CA 1
ATOM 1311 C C . ALA A 1 161 ? 15.590 32.664 -20.850 1.00 58.41 161 ALA A C 1
ATOM 1313 O O . ALA A 1 161 ? 15.962 33.509 -20.030 1.00 58.41 161 ALA A O 1
ATOM 1314 N N . MET A 1 162 ? 16.355 31.618 -21.182 1.00 57.53 162 MET A N 1
ATOM 1315 C CA . MET A 1 162 ? 17.777 31.555 -20.868 1.00 57.53 162 MET A CA 1
ATOM 1316 C C . MET A 1 162 ? 18.513 32.423 -21.887 1.00 57.53 162 MET A C 1
ATOM 1318 O O . MET A 1 162 ? 18.602 32.074 -23.057 1.00 57.53 162 MET A O 1
ATOM 1322 N N . ASN A 1 163 ? 19.023 33.573 -21.439 1.00 58.25 163 ASN A N 1
ATOM 1323 C CA . ASN A 1 163 ? 19.982 34.354 -22.221 1.00 58.25 163 ASN A CA 1
ATOM 1324 C C . ASN A 1 163 ? 21.113 33.433 -22.719 1.00 58.25 163 ASN A C 1
ATOM 1326 O O . ASN A 1 163 ? 21.488 32.505 -22.000 1.00 58.25 163 ASN A O 1
ATOM 1330 N N . ASP A 1 164 ? 21.685 33.745 -23.887 1.00 58.81 164 ASP A N 1
ATOM 1331 C CA . ASP A 1 164 ? 22.708 32.961 -24.611 1.00 58.81 164 ASP A CA 1
ATOM 1332 C C . ASP A 1 164 ? 23.931 32.503 -23.771 1.00 58.81 164 ASP A C 1
ATOM 1334 O O . ASP A 1 164 ? 24.697 31.648 -24.209 1.00 58.81 164 ASP A O 1
ATOM 1338 N N . ASP A 1 165 ? 24.102 33.028 -22.553 1.00 61.16 165 ASP A N 1
ATOM 1339 C CA . ASP A 1 165 ? 25.196 32.735 -21.621 1.00 61.16 165 ASP A CA 1
ATOM 1340 C C . ASP A 1 165 ? 24.885 31.658 -20.553 1.00 61.16 165 ASP A C 1
ATOM 1342 O O . ASP A 1 165 ? 25.754 31.343 -19.734 1.00 61.16 165 ASP A O 1
ATOM 1346 N N . VAL A 1 166 ? 23.669 31.093 -20.491 1.00 63.03 166 VAL A N 1
ATOM 1347 C CA . VAL A 1 166 ? 23.341 30.059 -19.488 1.00 63.03 166 VAL A CA 1
ATOM 1348 C C . VAL A 1 166 ? 23.645 28.664 -20.029 1.00 63.03 166 VAL A C 1
ATOM 1350 O O . VAL A 1 166 ? 22.945 28.133 -20.887 1.00 63.03 166 VAL A O 1
ATOM 1353 N N . ASP A 1 167 ? 24.683 28.041 -19.472 1.00 75.44 167 ASP A N 1
ATOM 1354 C CA . ASP A 1 167 ? 25.021 26.647 -19.740 1.00 75.44 167 ASP A CA 1
ATOM 1355 C C . ASP A 1 167 ? 23.880 25.708 -19.304 1.00 75.44 167 ASP A C 1
ATOM 1357 O O . ASP A 1 167 ? 23.571 25.558 -18.115 1.00 75.44 167 ASP A O 1
ATOM 1361 N N . ILE A 1 168 ? 23.269 25.047 -20.289 1.00 72.94 168 ILE A N 1
ATOM 1362 C CA . ILE A 1 168 ? 22.156 24.109 -20.115 1.00 72.94 168 ILE A CA 1
ATOM 1363 C C . ILE A 1 168 ? 22.484 22.984 -19.125 1.00 72.94 168 ILE A C 1
ATOM 1365 O O . ILE A 1 168 ? 21.598 22.528 -18.399 1.00 72.94 168 ILE A O 1
ATOM 1369 N N . PHE A 1 169 ? 23.750 22.558 -19.042 1.00 76.00 169 PHE A N 1
ATOM 1370 C CA . PHE A 1 169 ? 24.169 21.523 -18.098 1.00 76.00 169 PHE A CA 1
ATOM 1371 C C . PHE A 1 169 ? 24.126 22.029 -16.656 1.00 76.00 169 PHE A C 1
ATOM 1373 O O . PHE A 1 169 ? 23.629 21.325 -15.774 1.00 76.00 169 PHE A O 1
ATOM 1380 N N . THR A 1 170 ? 24.561 23.270 -16.430 1.00 80.50 170 THR A N 1
ATOM 1381 C 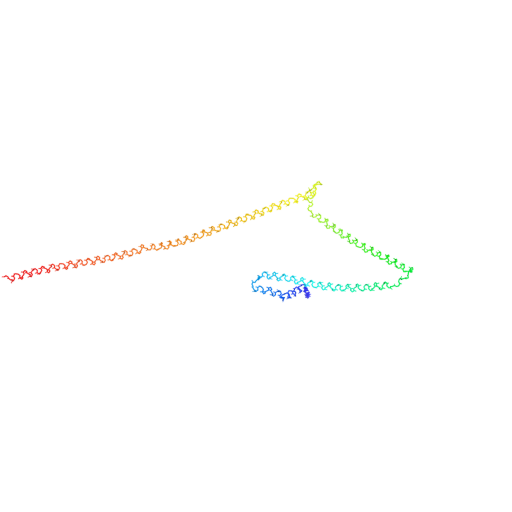CA . THR A 1 170 ? 24.523 23.924 -15.116 1.00 80.50 170 THR A CA 1
ATOM 1382 C C . THR A 1 170 ? 23.080 24.110 -14.627 1.00 80.50 170 THR A C 1
ATOM 1384 O O . THR A 1 170 ? 22.761 23.827 -13.468 1.00 80.50 170 THR A O 1
ATOM 1387 N N . GLU A 1 171 ? 22.168 24.519 -15.511 1.00 79.50 171 GLU A N 1
ATOM 1388 C CA . GLU A 1 171 ? 20.746 24.658 -15.172 1.00 79.50 171 GLU A CA 1
ATOM 1389 C C . GLU A 1 171 ? 20.075 23.298 -14.915 1.00 79.50 171 GLU A C 1
ATOM 1391 O O . GLU A 1 171 ? 19.293 23.152 -13.968 1.00 79.50 171 GLU A O 1
ATOM 1396 N N . MET A 1 172 ? 20.413 22.270 -15.698 1.00 80.06 172 MET A N 1
ATOM 1397 C CA . MET A 1 172 ? 19.908 20.914 -15.475 1.00 80.06 172 MET A CA 1
ATOM 1398 C C . MET A 1 172 ? 20.400 20.342 -14.137 1.00 80.06 172 MET A C 1
ATOM 1400 O O . MET A 1 172 ? 19.613 19.748 -13.396 1.00 80.06 172 MET A O 1
ATOM 1404 N N . GLU A 1 173 ? 21.661 20.585 -13.768 1.00 86.19 173 GLU A N 1
ATOM 1405 C CA . GLU A 1 173 ? 22.206 20.206 -12.461 1.00 86.19 173 GLU A CA 1
ATOM 1406 C C . GLU A 1 173 ? 21.485 20.933 -11.314 1.00 86.19 173 GLU A C 1
ATOM 1408 O O . GLU A 1 173 ? 21.133 20.316 -10.303 1.00 86.19 173 GLU A O 1
ATOM 1413 N N . ARG A 1 174 ? 21.193 22.229 -11.476 1.00 88.75 174 ARG A N 1
ATOM 1414 C CA . ARG A 1 174 ? 20.422 23.010 -10.498 1.00 88.75 174 ARG A CA 1
ATOM 1415 C C . ARG A 1 174 ? 19.017 22.436 -10.302 1.00 88.75 174 ARG A C 1
ATOM 1417 O O . ARG A 1 174 ? 18.576 22.281 -9.160 1.00 88.75 174 ARG A O 1
ATOM 1424 N N . ARG A 1 175 ? 18.317 22.093 -11.389 1.00 87.12 175 ARG A N 1
ATOM 1425 C CA . ARG A 1 175 ? 16.979 21.472 -11.338 1.00 87.12 175 ARG A CA 1
ATOM 1426 C C . ARG A 1 175 ? 17.022 20.097 -10.680 1.00 87.12 175 ARG A C 1
ATOM 1428 O O . ARG A 1 175 ? 16.183 19.805 -9.833 1.00 87.12 175 ARG A O 1
ATOM 1435 N N . MET A 1 176 ? 18.025 19.287 -11.007 1.00 91.12 176 MET A N 1
ATOM 1436 C CA . MET A 1 176 ? 18.231 17.979 -10.387 1.00 91.12 176 MET A CA 1
ATOM 1437 C C . MET A 1 176 ? 18.438 18.101 -8.872 1.00 91.12 176 MET A C 1
ATOM 1439 O O . MET A 1 176 ? 17.771 17.400 -8.113 1.00 91.12 176 MET A O 1
ATOM 1443 N N . LYS A 1 177 ? 19.272 19.047 -8.417 1.00 94.81 177 LYS A N 1
ATOM 1444 C CA . LYS A 1 177 ? 19.457 19.337 -6.984 1.00 94.81 177 LYS A CA 1
ATOM 1445 C C . LYS A 1 177 ? 18.167 19.806 -6.313 1.00 94.81 177 LYS A C 1
ATOM 1447 O O . LYS A 1 177 ? 17.866 19.368 -5.207 1.00 94.81 177 LYS A O 1
ATOM 1452 N N . LEU A 1 178 ? 17.381 20.661 -6.974 1.00 94.25 178 LEU A N 1
ATOM 1453 C CA . LEU A 1 178 ? 16.093 21.116 -6.444 1.00 94.25 178 LEU A CA 1
ATOM 1454 C C . LEU A 1 178 ? 15.127 19.944 -6.230 1.00 94.25 178 LEU A C 1
ATOM 1456 O O . LEU A 1 178 ? 14.562 19.815 -5.147 1.00 94.25 178 LEU A O 1
ATOM 1460 N N . VAL A 1 179 ? 14.974 19.075 -7.232 1.00 96.00 179 VAL A N 1
ATOM 1461 C CA . VAL A 1 179 ? 14.111 17.888 -7.136 1.00 96.00 179 VAL A CA 1
ATOM 1462 C C . VAL A 1 179 ? 14.619 16.930 -6.060 1.00 96.00 179 VAL A C 1
ATOM 1464 O O . VAL A 1 179 ? 13.825 16.400 -5.285 1.00 96.00 179 VAL A O 1
ATOM 1467 N N . GLN A 1 180 ? 15.935 16.734 -5.962 1.00 97.31 180 GLN A N 1
ATOM 1468 C CA . GLN A 1 180 ? 16.543 15.890 -4.935 1.00 97.31 180 GLN A CA 1
ATOM 1469 C C . GLN A 1 180 ? 16.247 16.411 -3.520 1.00 97.31 180 GLN A C 1
ATOM 1471 O O . GLN A 1 180 ? 15.836 15.631 -2.660 1.00 97.31 180 GLN A O 1
ATOM 1476 N N . ASN A 1 181 ? 16.374 17.723 -3.300 1.00 97.19 181 ASN A N 1
ATOM 1477 C CA . ASN A 1 181 ? 16.041 18.359 -2.025 1.00 97.19 181 ASN A CA 1
ATOM 1478 C C . ASN A 1 181 ? 14.545 18.226 -1.706 1.00 97.19 181 ASN A C 1
ATOM 1480 O O . ASN A 1 181 ? 14.188 17.814 -0.607 1.00 97.19 181 ASN A O 1
ATOM 1484 N N . GLN A 1 182 ? 13.666 18.473 -2.684 1.00 97.62 182 GLN A N 1
ATOM 1485 C CA . GLN A 1 182 ? 12.219 18.294 -2.513 1.00 97.62 182 GLN A CA 1
ATOM 1486 C C . GLN A 1 182 ? 11.856 16.851 -2.147 1.00 97.62 182 GLN A C 1
ATOM 1488 O O . GLN A 1 182 ? 11.011 16.621 -1.284 1.00 97.62 182 GLN A O 1
ATOM 1493 N N . CYS A 1 183 ? 12.510 15.865 -2.767 1.00 97.56 183 CYS A N 1
ATOM 1494 C CA . CYS A 1 183 ? 12.316 14.462 -2.416 1.00 97.56 183 CYS A CA 1
ATOM 1495 C C . CYS A 1 183 ? 12.742 14.183 -0.969 1.00 97.56 183 CYS A C 1
ATOM 1497 O O . CYS A 1 183 ? 12.035 13.472 -0.256 1.00 97.56 183 CYS A O 1
ATOM 1499 N N . GLN A 1 184 ? 13.868 14.745 -0.523 1.00 98.06 184 GLN A N 1
ATOM 1500 C CA . GLN A 1 184 ? 14.352 14.585 0.848 1.00 98.06 184 GLN A CA 1
ATOM 1501 C C . GLN A 1 184 ? 13.402 15.224 1.872 1.00 98.06 184 GLN A C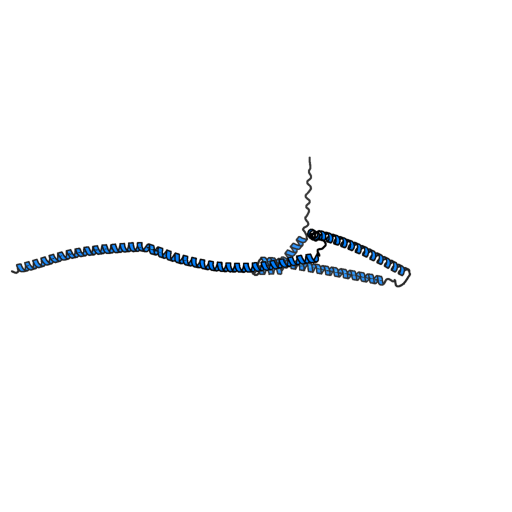 1
ATOM 1503 O O . GLN A 1 184 ? 13.076 14.590 2.877 1.00 98.06 184 GLN A O 1
ATOM 1508 N N . ASP A 1 185 ? 12.896 16.425 1.591 1.00 97.75 185 ASP A N 1
ATOM 1509 C CA . ASP A 1 185 ? 11.918 17.112 2.441 1.00 97.75 185 ASP A CA 1
ATOM 1510 C C . ASP A 1 185 ? 10.616 16.312 2.564 1.00 97.75 185 ASP A C 1
ATOM 1512 O O . ASP A 1 185 ? 10.085 16.141 3.664 1.00 97.75 185 ASP A O 1
ATOM 1516 N N . LEU A 1 186 ? 10.116 15.764 1.451 1.00 98.06 186 LEU A N 1
ATOM 1517 C CA . LEU A 1 186 ? 8.930 14.906 1.453 1.00 98.06 186 LEU A CA 1
ATOM 1518 C C . LEU A 1 186 ? 9.155 13.620 2.256 1.00 98.06 186 LEU A C 1
ATOM 1520 O O . LEU A 1 186 ? 8.266 13.201 2.995 1.00 98.06 186 LEU A O 1
ATOM 1524 N N . TRP A 1 187 ? 10.339 13.012 2.166 1.00 98.19 187 TRP A N 1
ATOM 1525 C CA . TRP A 1 187 ? 10.696 11.847 2.980 1.00 98.19 187 TRP A CA 1
ATOM 1526 C C . TRP A 1 187 ? 10.652 12.153 4.481 1.00 98.19 187 TRP A C 1
ATOM 1528 O O . TRP A 1 187 ? 10.056 11.391 5.245 1.00 98.19 187 TRP A O 1
ATOM 1538 N N . LEU A 1 188 ? 11.212 13.292 4.897 1.00 98.19 188 LEU A N 1
ATOM 1539 C CA . LEU A 1 188 ? 11.171 13.735 6.293 1.00 98.19 188 LEU A CA 1
ATOM 1540 C C . LEU A 1 188 ? 9.736 14.010 6.763 1.00 98.19 188 LEU A C 1
ATOM 1542 O O . LEU A 1 188 ? 9.359 13.596 7.861 1.00 98.19 188 LEU A O 1
ATOM 1546 N N . GLN A 1 189 ? 8.913 14.652 5.928 1.00 98.12 189 GLN A N 1
ATOM 1547 C CA . GLN A 1 189 ? 7.497 14.884 6.232 1.00 98.12 189 GLN A CA 1
ATOM 1548 C C . GLN A 1 189 ? 6.722 13.571 6.389 1.00 98.12 189 GLN A C 1
ATOM 1550 O O . GLN A 1 189 ? 5.952 13.423 7.338 1.00 98.12 189 GLN A O 1
ATOM 1555 N N . ILE A 1 190 ? 6.948 12.594 5.506 1.00 98.19 190 ILE A N 1
ATOM 1556 C CA . ILE A 1 190 ? 6.324 11.267 5.593 1.00 98.19 190 ILE A CA 1
ATOM 1557 C C . ILE A 1 190 ? 6.675 10.593 6.923 1.00 98.19 190 ILE A C 1
ATOM 1559 O O . ILE A 1 190 ? 5.791 10.050 7.591 1.00 98.19 190 ILE A O 1
ATOM 1563 N N . ASP A 1 191 ? 7.943 10.620 7.326 1.00 98.31 191 ASP A N 1
ATOM 1564 C CA . ASP A 1 191 ? 8.368 9.986 8.574 1.00 98.31 191 ASP A CA 1
ATOM 1565 C C . ASP A 1 191 ? 7.835 10.713 9.814 1.00 98.31 191 ASP A C 1
ATOM 1567 O O . ASP A 1 191 ? 7.406 10.057 10.770 1.00 98.31 191 ASP A O 1
ATOM 1571 N N . MET A 1 192 ? 7.742 12.044 9.774 1.00 98.25 192 MET A N 1
ATOM 1572 C CA . MET A 1 192 ? 7.078 12.831 10.815 1.00 98.25 192 MET A CA 1
ATOM 1573 C C . MET A 1 192 ? 5.598 12.440 10.958 1.00 98.25 192 MET A C 1
ATOM 1575 O O . MET A 1 192 ? 5.159 12.107 12.061 1.00 98.25 192 MET A O 1
ATOM 1579 N N . ILE A 1 193 ? 4.850 12.383 9.849 1.00 98.12 193 ILE A N 1
ATOM 1580 C CA . ILE A 1 193 ? 3.429 11.997 9.842 1.00 98.12 193 ILE A CA 1
ATOM 1581 C C . ILE A 1 193 ? 3.247 10.565 10.364 1.00 98.12 193 ILE A C 1
ATOM 1583 O O . ILE A 1 193 ? 2.329 10.293 11.140 1.00 98.12 193 ILE A O 1
ATOM 1587 N N . LYS A 1 194 ? 4.135 9.627 10.007 1.00 98.25 194 LYS A N 1
ATOM 1588 C CA . LYS A 1 194 ? 4.095 8.254 10.545 1.00 98.25 194 LYS A CA 1
ATOM 1589 C C . LYS A 1 194 ? 4.268 8.224 12.064 1.00 98.25 194 LYS A C 1
ATOM 1591 O O . LYS A 1 194 ? 3.606 7.424 12.731 1.00 98.25 194 LYS A O 1
ATOM 1596 N N . MET A 1 195 ? 5.168 9.041 12.609 1.00 97.88 195 MET A N 1
ATOM 1597 C CA . MET A 1 195 ? 5.401 9.123 14.054 1.00 97.88 195 MET A CA 1
ATOM 1598 C C . MET A 1 195 ? 4.216 9.762 14.779 1.00 97.88 195 MET A C 1
ATOM 1600 O O . MET A 1 195 ? 3.792 9.250 15.816 1.00 97.88 195 MET A O 1
ATOM 1604 N N . GLU A 1 196 ? 3.624 10.808 14.205 1.00 98.12 196 GLU A N 1
ATOM 1605 C CA . GLU A 1 196 ? 2.408 11.430 14.728 1.00 98.12 196 GLU A CA 1
ATOM 1606 C C . GLU A 1 196 ? 1.226 10.451 14.718 1.00 98.12 196 GLU A C 1
ATOM 1608 O O . GLU A 1 196 ? 0.603 10.233 15.753 1.00 98.12 196 GLU A O 1
ATOM 1613 N N . ALA A 1 197 ? 1.010 9.719 13.622 1.00 98.19 197 ALA A N 1
ATOM 1614 C CA . ALA A 1 197 ? -0.025 8.687 13.537 1.00 98.19 197 ALA A CA 1
ATOM 1615 C C . ALA A 1 197 ? 0.176 7.531 14.537 1.00 98.19 197 ALA A C 1
ATOM 1617 O O . ALA A 1 197 ? -0.791 6.903 14.977 1.00 98.19 197 ALA A O 1
ATOM 1618 N N . LYS A 1 198 ? 1.424 7.194 14.897 1.00 98.31 198 LYS A N 1
ATOM 1619 C CA . LYS A 1 198 ? 1.706 6.238 15.984 1.00 98.31 198 LYS A CA 1
ATOM 1620 C C . LYS A 1 198 ? 1.334 6.830 17.344 1.00 98.31 198 LYS A C 1
ATOM 1622 O O . LYS A 1 198 ? 0.666 6.153 18.121 1.00 98.31 198 LYS A O 1
ATOM 1627 N N . ARG A 1 199 ? 1.713 8.085 17.610 1.00 98.25 199 ARG A N 1
ATOM 1628 C CA . ARG A 1 199 ? 1.376 8.792 18.854 1.00 98.25 199 ARG A CA 1
ATOM 1629 C C . ARG A 1 199 ? -0.139 8.924 19.034 1.00 98.25 199 ARG A C 1
ATOM 1631 O O . ARG A 1 199 ? -0.636 8.573 20.097 1.00 98.25 199 ARG A O 1
ATOM 1638 N N . SER A 1 200 ? -0.869 9.360 18.008 1.00 97.94 200 SER A N 1
ATOM 1639 C CA . SER A 1 200 ? -2.329 9.513 18.073 1.00 97.94 200 SER A CA 1
ATOM 1640 C C . SER A 1 200 ? -3.045 8.181 18.298 1.00 97.94 200 SER A C 1
ATOM 1642 O O . SER A 1 200 ? -4.007 8.130 19.055 1.00 97.94 200 SER A O 1
ATOM 1644 N N . ARG A 1 201 ? -2.561 7.081 17.698 1.00 98.25 201 ARG A N 1
ATOM 1645 C CA . ARG A 1 201 ? -3.113 5.740 17.960 1.00 98.25 201 ARG A CA 1
ATOM 1646 C C . ARG A 1 201 ? -2.925 5.301 19.408 1.00 98.25 201 ARG A C 1
ATOM 1648 O O . ARG A 1 201 ? -3.854 4.747 19.983 1.00 98.25 201 ARG A O 1
ATOM 1655 N N . GLU A 1 202 ? -1.759 5.556 19.995 1.00 98.12 202 GLU A N 1
ATOM 1656 C CA . GLU A 1 202 ? -1.520 5.216 21.401 1.00 98.12 202 GLU A CA 1
ATOM 1657 C C . GLU A 1 202 ? -2.357 6.088 22.346 1.00 98.12 202 GLU A C 1
ATOM 1659 O O . GLU A 1 202 ? -2.933 5.573 23.298 1.00 98.12 202 GLU A O 1
ATOM 1664 N N . GLN A 1 203 ? -2.507 7.383 22.049 1.00 98.25 203 GLN A N 1
ATOM 1665 C CA . GLN A 1 203 ? -3.403 8.267 22.804 1.00 98.25 203 GLN A CA 1
ATOM 1666 C C . GLN A 1 203 ? -4.860 7.797 22.742 1.00 98.25 203 GLN A C 1
ATOM 1668 O O . GLN A 1 203 ? -5.538 7.781 23.765 1.00 98.25 203 GLN A O 1
ATOM 1673 N N . LEU A 1 204 ? -5.334 7.374 21.564 1.00 98.19 204 LEU A N 1
ATOM 1674 C CA . LEU A 1 204 ? -6.681 6.826 21.407 1.00 98.19 204 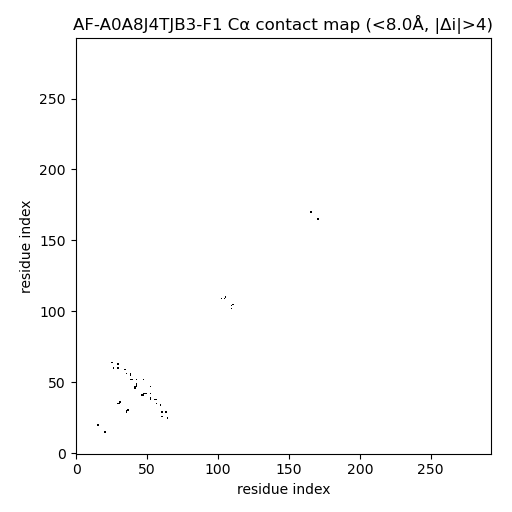LEU A CA 1
ATOM 1675 C C . LEU A 1 204 ? -6.863 5.536 22.216 1.00 98.19 204 LEU A C 1
ATOM 1677 O O . LEU A 1 204 ? -7.896 5.364 22.856 1.00 98.19 204 LEU A O 1
ATOM 1681 N N . ARG A 1 205 ? -5.856 4.653 22.221 1.00 98.25 205 ARG A N 1
ATOM 1682 C CA . ARG A 1 205 ? -5.874 3.422 23.023 1.00 98.25 205 ARG A CA 1
ATOM 1683 C C . ARG A 1 205 ? -5.994 3.737 24.514 1.00 98.25 205 ARG A C 1
ATOM 1685 O O . ARG A 1 205 ? -6.872 3.199 25.172 1.00 98.25 205 ARG A O 1
ATOM 1692 N N . GLN A 1 206 ? -5.178 4.662 25.017 1.00 98.31 206 GLN A N 1
ATOM 1693 C CA . GLN A 1 206 ? -5.223 5.089 26.419 1.00 98.31 206 GLN A CA 1
ATOM 1694 C C . GLN A 1 206 ? -6.567 5.726 26.787 1.00 98.31 206 GLN A C 1
ATOM 1696 O O . GLN A 1 206 ? -7.132 5.402 27.826 1.00 98.31 206 GLN A O 1
ATOM 1701 N N . ALA A 1 207 ? -7.109 6.592 25.926 1.00 98.12 207 ALA A N 1
ATOM 1702 C CA . ALA A 1 207 ? -8.422 7.193 26.144 1.00 98.12 207 ALA A CA 1
ATOM 1703 C C . ALA A 1 207 ? -9.541 6.138 26.173 1.00 98.12 207 ALA A C 1
ATOM 1705 O O . ALA A 1 207 ? -10.424 6.215 27.021 1.00 98.12 207 ALA A O 1
ATOM 1706 N N . SER A 1 208 ? -9.476 5.136 25.291 1.00 98.31 208 SER A N 1
ATOM 1707 C CA . SER A 1 208 ? -10.423 4.016 25.269 1.00 98.31 208 SER A CA 1
ATOM 1708 C C . SER A 1 208 ? -10.343 3.163 26.537 1.00 98.31 208 SER A C 1
ATOM 1710 O O . SER A 1 208 ? -11.381 2.758 27.054 1.00 98.31 208 SER A O 1
ATOM 1712 N N . ASP A 1 209 ? -9.136 2.891 27.043 1.00 98.38 209 ASP A N 1
ATOM 1713 C CA . ASP A 1 209 ? -8.943 2.131 28.284 1.00 98.38 209 ASP A CA 1
ATOM 1714 C C . ASP A 1 209 ? -9.538 2.900 29.484 1.00 98.38 209 ASP A C 1
ATOM 1716 O O . ASP A 1 209 ? -10.281 2.330 30.283 1.00 98.38 209 ASP A O 1
ATOM 1720 N N . MET A 1 210 ? -9.294 4.217 29.561 1.00 98.00 210 MET A N 1
ATOM 1721 C CA . MET A 1 210 ? -9.870 5.093 30.594 1.00 98.00 210 MET A CA 1
ATOM 1722 C C . MET A 1 210 ? -11.400 5.185 30.508 1.00 98.00 210 MET A C 1
ATOM 1724 O O . MET A 1 210 ? -12.082 5.196 31.532 1.00 98.00 210 MET A O 1
ATOM 1728 N N . GLU A 1 211 ? -11.958 5.255 29.296 1.00 98.19 211 GLU A N 1
ATOM 1729 C CA . GLU A 1 211 ? -13.409 5.250 29.093 1.00 98.19 211 GLU A CA 1
ATOM 1730 C C . GLU A 1 211 ? -14.027 3.941 29.594 1.00 98.19 211 GLU A C 1
ATOM 1732 O O . GLU A 1 211 ? -15.051 3.961 30.278 1.00 98.19 211 GLU A O 1
ATOM 1737 N N . HIS A 1 212 ? -13.394 2.805 29.293 1.00 98.38 212 HIS A N 1
ATOM 1738 C CA . HIS A 1 212 ? -13.875 1.499 29.728 1.00 98.38 212 HIS A CA 1
ATOM 1739 C C . HIS A 1 212 ? -13.891 1.370 31.258 1.00 98.38 212 HIS A C 1
ATOM 1741 O O . HIS A 1 212 ? -14.869 0.880 31.831 1.00 98.38 212 HIS A O 1
ATOM 1747 N N . GLU A 1 213 ? -12.849 1.863 31.930 1.00 98.44 213 GLU A N 1
ATOM 1748 C CA . GLU A 1 213 ? -12.787 1.911 33.393 1.00 98.44 213 GLU A CA 1
ATOM 1749 C C . GLU A 1 213 ? -13.918 2.776 33.972 1.00 98.44 213 GLU A C 1
ATOM 1751 O O . GLU A 1 213 ? -14.681 2.307 34.820 1.00 98.44 213 GLU A O 1
ATOM 1756 N N . ALA A 1 214 ? -14.122 3.983 33.434 1.00 97.62 214 ALA A N 1
ATOM 1757 C CA . ALA A 1 214 ? -15.204 4.872 33.856 1.00 97.62 214 ALA A CA 1
ATOM 1758 C C . ALA A 1 214 ? -16.602 4.260 33.636 1.00 97.62 214 ALA A C 1
ATOM 1760 O O . ALA A 1 214 ? -17.490 4.403 34.481 1.00 97.62 214 ALA A O 1
ATOM 1761 N N . GLN A 1 215 ? -16.816 3.542 32.527 1.00 98.19 215 GLN A N 1
ATOM 1762 C CA . GLN A 1 215 ? -18.069 2.823 32.268 1.00 98.19 215 GLN A CA 1
ATOM 1763 C C . GLN A 1 215 ? -18.309 1.705 33.293 1.00 98.19 215 GLN A C 1
ATOM 1765 O O . GLN A 1 215 ? -19.431 1.547 33.782 1.00 98.19 215 GLN A O 1
ATOM 1770 N N . SER A 1 216 ? -17.265 0.953 33.653 1.00 98.25 216 SER A N 1
ATOM 1771 C CA . SER A 1 216 ? -17.338 -0.085 34.686 1.00 98.25 216 SER A CA 1
ATOM 1772 C C . SER A 1 216 ? -17.654 0.507 36.066 1.00 98.25 216 SER A C 1
ATOM 1774 O O . SER A 1 216 ? -18.508 -0.008 36.794 1.00 98.25 216 SER A O 1
ATOM 1776 N N . GLU A 1 217 ? -17.023 1.626 36.430 1.00 98.31 217 GLU A N 1
ATOM 1777 C CA . GLU A 1 217 ? -17.328 2.346 37.670 1.00 98.31 217 GLU A CA 1
ATOM 1778 C C . GLU A 1 217 ? -18.773 2.849 37.710 1.00 98.31 217 GLU A C 1
ATOM 1780 O O . GLU A 1 217 ? -19.463 2.673 38.719 1.00 98.31 217 GLU A O 1
ATOM 1785 N N . LEU A 1 218 ? -19.262 3.415 36.603 1.00 98.12 218 LEU A N 1
ATOM 1786 C CA . LEU A 1 218 ? -20.644 3.873 36.478 1.00 98.12 218 LEU A CA 1
ATOM 1787 C C . LEU A 1 218 ? -21.626 2.711 36.656 1.00 98.12 218 LEU A C 1
ATOM 1789 O O . LEU A 1 218 ? -22.587 2.836 37.417 1.00 98.12 218 LEU A O 1
ATOM 1793 N N . ALA A 1 219 ? -21.371 1.564 36.022 1.00 98.25 219 ALA A N 1
ATOM 1794 C CA . ALA A 1 219 ? -22.192 0.367 36.189 1.00 98.25 219 ALA A CA 1
ATOM 1795 C C . ALA A 1 219 ? -22.236 -0.095 37.657 1.00 98.25 219 ALA A C 1
ATOM 1797 O O . ALA A 1 219 ? -23.313 -0.358 38.198 1.00 98.25 219 ALA A O 1
ATOM 1798 N N . ASN A 1 220 ? -21.085 -0.109 38.336 1.00 98.31 220 ASN A N 1
ATOM 1799 C CA . ASN A 1 220 ? -20.996 -0.451 39.756 1.00 98.31 220 ASN A CA 1
ATOM 1800 C C . ASN A 1 220 ? -21.769 0.531 40.647 1.00 98.31 220 ASN A C 1
ATOM 1802 O O . ASN A 1 220 ? -22.462 0.111 41.576 1.00 98.31 220 ASN A O 1
ATOM 1806 N N . LEU A 1 221 ? -21.673 1.835 40.377 1.00 98.06 221 LEU A N 1
ATOM 1807 C CA . LEU A 1 221 ? -22.435 2.857 41.097 1.00 98.06 221 LEU A CA 1
ATOM 1808 C C . LEU A 1 221 ? -23.939 2.714 40.863 1.00 98.06 221 LEU A C 1
ATOM 1810 O O . LEU A 1 221 ? -24.717 2.862 41.804 1.00 98.06 221 LEU A O 1
ATOM 1814 N N . ASN A 1 222 ? -24.352 2.380 39.643 1.00 98.25 222 ASN A N 1
ATOM 1815 C CA . ASN A 1 222 ? -25.757 2.174 39.320 1.00 98.25 222 ASN A CA 1
ATOM 1816 C C . ASN A 1 222 ? -26.336 0.947 40.046 1.00 98.25 222 ASN A C 1
ATOM 1818 O O . ASN A 1 222 ? -27.449 1.018 40.566 1.00 98.25 222 ASN A O 1
ATOM 1822 N N . ASN A 1 223 ? -25.560 -0.137 40.165 1.00 98.00 223 ASN A N 1
ATOM 1823 C CA . ASN A 1 223 ? -25.940 -1.306 40.964 1.00 98.00 223 ASN A CA 1
ATOM 1824 C C . ASN A 1 223 ? -26.117 -0.934 42.442 1.00 98.00 223 ASN A C 1
ATOM 1826 O O . ASN A 1 223 ? -27.187 -1.156 43.000 1.00 98.00 223 ASN A O 1
ATOM 1830 N N . LYS A 1 224 ? -25.134 -0.245 43.040 1.00 98.00 224 LYS A N 1
ATOM 1831 C CA . LYS A 1 224 ? -25.238 0.248 44.428 1.00 98.00 224 LYS A CA 1
ATOM 1832 C C . LYS A 1 224 ? -26.452 1.156 44.628 1.00 98.00 224 LYS A C 1
ATOM 1834 O O . LYS A 1 224 ? -27.137 1.076 45.641 1.00 98.00 224 LYS A O 1
ATOM 1839 N N . MET A 1 225 ? -26.737 2.028 43.664 1.00 97.56 225 MET A N 1
ATOM 1840 C CA . MET A 1 225 ? -27.909 2.901 43.711 1.00 97.56 225 MET A CA 1
ATOM 1841 C C . MET A 1 225 ? -29.219 2.111 43.621 1.00 97.56 225 MET A C 1
ATOM 1843 O O . MET A 1 225 ? -30.202 2.498 44.252 1.00 97.56 225 MET A O 1
ATOM 1847 N N . SER A 1 226 ? -29.250 1.017 42.857 1.00 97.94 226 SER A N 1
ATOM 1848 C CA . SER A 1 226 ? -30.389 0.097 42.816 1.00 97.94 226 SER A CA 1
ATOM 1849 C C . SER A 1 226 ? -30.608 -0.585 44.168 1.00 97.94 226 SER A C 1
ATOM 1851 O O . SER A 1 226 ? -31.744 -0.621 44.639 1.00 97.94 226 SER A O 1
ATOM 1853 N N . ASP A 1 227 ? -29.537 -1.047 44.816 1.00 98.12 227 ASP A N 1
ATOM 1854 C CA . ASP A 1 227 ? -29.605 -1.675 46.141 1.00 98.12 227 ASP A CA 1
ATOM 1855 C C . ASP A 1 227 ? -30.168 -0.697 47.181 1.00 98.12 227 ASP A C 1
ATOM 1857 O O . ASP A 1 227 ? -31.155 -0.992 47.854 1.00 98.12 227 ASP A O 1
ATOM 1861 N N . VAL A 1 228 ? -29.631 0.527 47.225 1.00 98.06 228 VAL A N 1
ATOM 1862 C CA . VAL A 1 228 ? -30.117 1.585 48.128 1.00 98.06 228 VAL A CA 1
ATOM 1863 C C . VAL A 1 228 ? -31.580 1.938 47.847 1.00 98.06 228 VAL A C 1
ATOM 1865 O O . VAL A 1 228 ? -32.354 2.158 48.777 1.00 98.06 228 VAL A O 1
ATOM 1868 N N . LYS A 1 229 ? -32.000 1.983 46.576 1.00 98.00 229 LYS A N 1
ATOM 1869 C CA . LYS A 1 229 ? -33.413 2.201 46.226 1.00 98.00 229 LYS A CA 1
ATOM 1870 C C . LYS A 1 229 ? -34.303 1.074 46.750 1.00 98.00 229 LYS A C 1
ATOM 1872 O O . LYS A 1 229 ? -35.385 1.365 47.253 1.00 98.00 229 LYS A O 1
ATOM 1877 N N . ALA A 1 230 ? -33.868 -0.180 46.642 1.00 97.38 230 ALA A N 1
ATOM 1878 C CA . ALA A 1 230 ? -34.618 -1.324 47.151 1.00 97.38 230 ALA A CA 1
ATOM 1879 C C . ALA A 1 230 ? -34.748 -1.276 48.682 1.00 97.38 230 ALA A C 1
ATOM 1881 O O . ALA A 1 230 ? -35.853 -1.418 49.208 1.00 97.38 230 ALA A O 1
ATOM 1882 N N . GLU A 1 231 ? -33.654 -0.989 49.392 1.00 97.12 231 GLU A N 1
ATOM 1883 C CA . GLU A 1 231 ? -33.665 -0.792 50.846 1.00 97.12 231 GLU A CA 1
ATOM 1884 C C . GLU A 1 231 ? -34.586 0.359 51.261 1.00 97.12 231 GLU A C 1
ATOM 1886 O O . GLU A 1 231 ? -35.352 0.231 52.216 1.00 97.12 231 GLU A O 1
ATOM 1891 N N . TRP A 1 232 ? -34.560 1.470 50.522 1.00 97.44 232 TRP A N 1
ATOM 1892 C CA . TRP A 1 232 ? -35.399 2.630 50.807 1.00 97.44 232 TRP A CA 1
ATOM 1893 C C . TRP A 1 232 ? -36.893 2.328 50.655 1.00 97.44 232 TRP A C 1
ATOM 1895 O O . TRP A 1 232 ? -37.683 2.758 51.493 1.00 97.44 232 TRP A O 1
ATOM 1905 N N . VAL A 1 233 ? -37.286 1.559 49.633 1.00 97.12 233 VAL A N 1
ATOM 1906 C CA . VAL A 1 233 ? -38.680 1.112 49.459 1.00 97.12 233 VAL A CA 1
ATOM 1907 C C . VAL A 1 233 ? -39.134 0.292 50.666 1.00 97.12 233 VAL A C 1
ATOM 1909 O O . VAL A 1 233 ? -40.196 0.566 51.218 1.00 97.12 233 VAL A O 1
ATOM 1912 N N . ILE A 1 234 ? -38.310 -0.657 51.123 1.00 95.94 234 ILE A N 1
ATOM 1913 C CA . ILE A 1 234 ? -38.615 -1.447 52.323 1.00 95.94 234 ILE A CA 1
ATOM 1914 C C . ILE A 1 234 ? -38.753 -0.515 53.531 1.00 95.94 234 ILE A C 1
ATOM 1916 O O . ILE A 1 234 ? -39.759 -0.568 54.236 1.00 95.94 234 ILE A O 1
ATOM 1920 N N . ALA A 1 235 ? -37.775 0.370 53.746 1.00 95.94 235 ALA A N 1
ATOM 1921 C CA . ALA A 1 235 ? -37.748 1.302 54.870 1.00 95.94 235 ALA A CA 1
ATOM 1922 C C . ALA A 1 235 ? -38.967 2.239 54.909 1.00 95.94 235 ALA A C 1
ATOM 1924 O O . ALA A 1 235 ? -39.475 2.534 55.992 1.00 95.94 235 ALA A O 1
ATOM 1925 N N . ALA A 1 236 ? -39.461 2.677 53.749 1.00 95.44 236 ALA A N 1
ATOM 1926 C CA . ALA A 1 236 ? -40.635 3.537 53.638 1.00 95.44 236 ALA A CA 1
ATOM 1927 C C . ALA A 1 236 ? -41.933 2.855 54.114 1.00 95.44 236 ALA A C 1
ATOM 1929 O O . ALA A 1 236 ? -42.829 3.541 54.611 1.00 95.44 236 ALA A O 1
ATOM 1930 N N . ASP A 1 237 ? -42.021 1.522 54.039 1.00 95.06 237 ASP A N 1
ATOM 1931 C CA . ASP A 1 237 ? -43.193 0.755 54.480 1.00 95.06 237 ASP A CA 1
ATOM 1932 C C . ASP A 1 237 ? -43.202 0.457 55.993 1.00 95.06 237 ASP A C 1
ATOM 1934 O O . ASP A 1 237 ? -44.273 0.243 56.580 1.00 95.06 237 ASP A O 1
ATOM 1938 N N . LEU A 1 238 ? -42.037 0.468 56.658 1.00 95.62 238 LEU A N 1
ATOM 1939 C CA . LEU A 1 238 ? -41.914 0.153 58.091 1.00 95.62 238 LEU A CA 1
ATOM 1940 C C . LEU A 1 238 ? -42.805 1.023 58.999 1.00 95.62 238 LEU A C 1
ATOM 1942 O O . LEU A 1 238 ? -43.490 0.455 59.853 1.00 95.62 238 LEU A O 1
ATOM 1946 N N . PRO A 1 239 ? -42.874 2.363 58.848 1.00 97.19 239 PRO A N 1
ATOM 1947 C CA . PRO A 1 239 ? -43.750 3.197 59.672 1.00 97.19 239 PRO A CA 1
ATOM 1948 C C . PRO A 1 239 ? -45.219 2.758 59.639 1.00 97.19 239 PRO A C 1
ATOM 1950 O O . PRO A 1 239 ? -45.892 2.751 60.672 1.00 97.19 239 PRO A O 1
ATOM 1953 N N . GLY A 1 240 ? -45.716 2.341 58.470 1.00 94.81 240 GLY A N 1
ATOM 1954 C CA . GLY A 1 240 ? -47.076 1.827 58.319 1.00 94.81 240 GLY A CA 1
ATOM 1955 C C . GLY A 1 240 ? -47.285 0.490 59.035 1.00 94.81 240 GLY A C 1
ATOM 1956 O O . GLY A 1 240 ? -48.327 0.281 59.662 1.00 94.81 240 GLY A O 1
ATOM 1957 N N . GLN A 1 241 ? -46.293 -0.405 58.983 1.00 94.94 241 GLN A N 1
ATOM 1958 C CA . GLN A 1 241 ? -46.323 -1.675 59.717 1.00 94.94 241 GLN A CA 1
ATOM 1959 C C . GLN A 1 241 ? -46.312 -1.445 61.232 1.00 94.94 241 GLN A C 1
ATOM 1961 O O . GLN A 1 241 ? -47.204 -1.936 61.928 1.00 94.94 241 GLN A O 1
ATOM 1966 N N . TYR A 1 242 ? -45.387 -0.617 61.727 1.00 95.88 242 TYR A N 1
ATOM 1967 C CA . TYR A 1 242 ? -45.310 -0.261 63.143 1.00 95.88 242 TYR A CA 1
ATOM 1968 C C . TYR A 1 242 ? -46.584 0.420 63.641 1.00 95.88 242 TYR A C 1
ATOM 1970 O O . TYR A 1 242 ? -47.044 0.124 64.741 1.00 95.88 242 TYR A O 1
ATOM 1978 N N . SER A 1 243 ? -47.208 1.276 62.828 1.00 96.06 243 SER A N 1
ATOM 1979 C CA . SER A 1 243 ? -48.491 1.898 63.168 1.00 96.06 243 SER A CA 1
ATOM 1980 C C . SER A 1 243 ? -49.599 0.854 63.368 1.00 96.06 243 SER A C 1
ATOM 1982 O O . SER A 1 243 ? -50.311 0.891 64.374 1.00 96.06 243 SER A O 1
ATOM 1984 N N . LYS A 1 244 ? -49.708 -0.136 62.469 1.00 96.69 244 LYS A N 1
ATOM 1985 C CA . LYS A 1 244 ? -50.684 -1.236 62.591 1.00 96.69 244 LYS A CA 1
ATOM 1986 C C . LYS A 1 244 ? -50.421 -2.115 63.813 1.00 96.69 244 LYS A C 1
ATOM 1988 O O . LYS A 1 244 ? -51.368 -2.541 64.475 1.00 96.69 244 LYS A O 1
ATOM 1993 N N . GLU A 1 245 ? -49.161 -2.418 64.100 1.00 95.94 245 GLU A N 1
ATOM 1994 C CA . GLU A 1 245 ? -48.780 -3.247 65.243 1.00 95.94 245 GLU A CA 1
ATOM 1995 C C . GLU A 1 245 ? -49.008 -2.526 66.576 1.00 95.94 245 GLU A C 1
ATOM 1997 O O . GLU A 1 245 ? -49.589 -3.105 67.496 1.00 95.94 245 GLU A O 1
ATOM 2002 N N . ALA A 1 246 ? -48.695 -1.230 66.644 1.00 95.62 246 ALA A N 1
ATOM 2003 C CA . ALA A 1 246 ? -49.035 -0.382 67.782 1.00 95.62 246 ALA A CA 1
ATOM 2004 C C . ALA A 1 246 ? -50.556 -0.316 68.013 1.00 95.62 246 ALA A C 1
ATOM 2006 O O . ALA A 1 246 ? -51.010 -0.390 69.154 1.00 95.62 246 ALA A O 1
ATOM 2007 N N . GLU A 1 247 ? -51.363 -0.239 66.950 1.00 96.31 247 GLU A N 1
ATOM 2008 C CA . GLU A 1 247 ? -52.828 -0.271 67.048 1.00 96.31 247 GLU A CA 1
ATOM 2009 C C . GLU A 1 247 ? -53.341 -1.599 67.628 1.00 96.31 247 GLU A C 1
ATOM 2011 O O . GLU A 1 247 ? -54.206 -1.607 68.506 1.00 96.31 247 GLU A O 1
ATOM 2016 N N . LYS A 1 248 ? -52.779 -2.732 67.183 1.00 97.12 248 LYS A N 1
ATOM 2017 C CA . LYS A 1 248 ? -53.088 -4.055 67.751 1.00 97.12 248 LYS A CA 1
ATOM 2018 C C . LYS A 1 248 ? -52.713 -4.124 69.231 1.00 97.12 248 LYS A C 1
ATOM 2020 O O . LYS A 1 248 ? -53.538 -4.545 70.038 1.00 97.12 248 LYS A O 1
ATOM 2025 N N . ALA A 1 249 ? -51.513 -3.672 69.595 1.00 96.25 249 ALA A N 1
ATOM 2026 C CA . ALA A 1 249 ? -51.056 -3.641 70.982 1.00 96.25 249 ALA A CA 1
ATOM 2027 C C . ALA A 1 249 ? -51.968 -2.773 71.867 1.00 96.25 249 ALA A C 1
ATOM 2029 O O . ALA A 1 249 ? -52.337 -3.190 72.965 1.00 96.25 249 ALA A O 1
ATOM 2030 N N . ARG A 1 250 ? -52.413 -1.609 71.368 1.00 96.69 250 ARG A N 1
ATOM 2031 C CA . ARG A 1 250 ? -53.391 -0.752 72.059 1.00 96.69 250 ARG A CA 1
ATOM 2032 C C . ARG A 1 250 ? -54.725 -1.460 72.297 1.00 96.69 250 ARG A C 1
ATOM 2034 O O . ARG A 1 250 ? -55.264 -1.362 73.396 1.00 96.69 250 ARG A O 1
ATOM 2041 N N . LYS A 1 251 ? -55.239 -2.204 71.310 1.00 96.56 251 LYS A N 1
ATOM 2042 C CA . LYS A 1 251 ? -56.472 -2.997 71.466 1.00 96.56 251 LYS A CA 1
ATOM 2043 C C . LYS A 1 251 ? -56.321 -4.103 72.508 1.00 96.56 251 LYS A C 1
ATOM 2045 O O . LYS A 1 251 ? -57.188 -4.227 73.366 1.00 96.56 251 LYS A O 1
ATOM 2050 N N . TYR A 1 252 ? -55.227 -4.867 72.466 1.00 96.75 252 TYR A N 1
ATOM 2051 C CA . TYR A 1 252 ? -54.965 -5.906 73.469 1.00 96.75 252 TYR A CA 1
ATOM 2052 C C . TYR A 1 252 ? -54.876 -5.326 74.877 1.00 96.75 252 TYR A C 1
ATOM 2054 O O . TYR A 1 252 ? -55.510 -5.852 75.787 1.00 96.75 252 TYR A O 1
ATOM 2062 N N . LYS A 1 253 ? -54.158 -4.209 75.036 1.00 96.75 253 LYS A N 1
ATOM 2063 C CA . LYS A 1 253 ? -54.075 -3.492 76.309 1.00 96.75 253 LYS A CA 1
ATOM 2064 C C . LYS A 1 253 ? -55.461 -3.068 76.806 1.00 96.75 253 LYS A C 1
ATOM 2066 O O . LYS A 1 253 ? -55.802 -3.371 77.940 1.00 96.75 253 LYS A O 1
ATOM 2071 N N . SER A 1 254 ? -56.269 -2.429 75.959 1.00 96.69 254 SER A N 1
ATOM 2072 C CA . SER A 1 254 ? -57.608 -1.965 76.346 1.00 96.69 254 SER A CA 1
ATOM 2073 C C . SER A 1 254 ? -58.552 -3.109 76.729 1.00 96.69 254 SER A C 1
ATOM 2075 O O . SER A 1 254 ? -59.331 -2.963 77.667 1.00 96.69 254 SER A O 1
ATOM 2077 N N . ASN A 1 255 ? -58.486 -4.249 76.034 1.00 96.69 255 ASN A N 1
ATOM 2078 C CA . ASN A 1 255 ? -59.275 -5.428 76.394 1.00 96.69 255 ASN A CA 1
ATOM 2079 C C . ASN A 1 255 ? -58.831 -6.003 77.745 1.00 96.69 255 ASN A C 1
ATOM 2081 O O . ASN A 1 255 ? -59.672 -6.217 78.608 1.00 96.69 255 ASN A O 1
ATOM 2085 N N . ALA A 1 256 ? -57.522 -6.162 77.960 1.00 95.00 256 ALA A N 1
ATOM 2086 C CA . ALA A 1 256 ? -56.989 -6.648 79.231 1.00 95.00 256 ALA A CA 1
ATOM 2087 C C . ALA A 1 256 ? -57.325 -5.711 80.407 1.00 95.00 256 ALA A C 1
ATOM 2089 O O . ALA A 1 256 ? -57.621 -6.180 81.501 1.00 95.00 256 ALA A O 1
ATOM 2090 N N . GLU A 1 257 ? -57.317 -4.392 80.189 1.00 95.94 257 GLU A N 1
ATOM 2091 C CA . GLU A 1 257 ? -57.746 -3.405 81.189 1.00 95.94 257 GLU A CA 1
ATOM 2092 C C . GLU A 1 257 ? -59.234 -3.550 81.540 1.00 95.94 257 GLU A C 1
ATOM 2094 O O . GLU A 1 257 ? -59.581 -3.480 82.716 1.00 95.94 257 GLU A O 1
ATOM 2099 N N . LYS A 1 258 ? -60.108 -3.803 80.553 1.00 95.94 258 LYS A N 1
ATOM 2100 C CA . LYS A 1 258 ? -61.533 -4.084 80.804 1.00 95.94 258 LYS A CA 1
ATOM 2101 C C . LYS A 1 258 ? -61.734 -5.382 81.577 1.00 95.94 258 LYS A C 1
ATOM 2103 O O . LYS A 1 258 ? -62.498 -5.390 82.535 1.00 95.94 258 LYS A O 1
ATOM 2108 N N . ASP A 1 259 ? -61.045 -6.452 81.186 1.00 96.38 259 ASP A N 1
ATOM 2109 C CA . ASP A 1 259 ? -61.132 -7.745 81.870 1.00 96.38 259 ASP A CA 1
ATOM 2110 C C . ASP A 1 259 ? -60.661 -7.622 83.326 1.00 96.38 259 ASP A C 1
ATOM 2112 O O . ASP A 1 259 ? -61.315 -8.129 84.234 1.00 96.38 259 ASP A O 1
ATOM 2116 N N . LEU A 1 260 ? -59.576 -6.875 83.570 1.00 95.75 260 LEU A N 1
ATOM 2117 C CA . LEU A 1 260 ? -59.100 -6.560 84.917 1.00 95.75 260 LEU A CA 1
ATOM 2118 C C . LEU A 1 260 ? -60.151 -5.789 85.724 1.00 95.75 260 LEU A C 1
ATOM 2120 O O . LEU A 1 260 ? -60.365 -6.099 86.892 1.00 95.75 260 LEU A O 1
ATOM 2124 N N . GLN A 1 261 ? -60.794 -4.791 85.116 1.00 95.50 261 GLN A N 1
ATOM 2125 C CA . GLN A 1 261 ? -61.806 -3.971 85.777 1.00 95.50 261 GLN A CA 1
ATOM 2126 C C . GLN A 1 261 ? -63.056 -4.790 86.135 1.00 95.50 261 GLN A C 1
ATOM 2128 O O . GLN A 1 261 ? -63.564 -4.667 87.247 1.00 95.50 261 GLN A O 1
ATOM 2133 N N . ASN A 1 262 ? -63.493 -5.682 85.240 1.00 95.56 262 ASN A N 1
ATOM 2134 C CA . ASN A 1 262 ? -64.572 -6.634 85.509 1.00 95.56 262 ASN A CA 1
ATOM 2135 C C . ASN A 1 262 ? -64.203 -7.573 86.664 1.00 95.56 262 ASN A C 1
ATOM 2137 O O . ASN A 1 262 ? -64.979 -7.727 87.600 1.00 95.56 262 ASN A O 1
ATOM 2141 N N . LEU A 1 263 ? -62.993 -8.140 86.649 1.00 94.94 263 LEU A N 1
ATOM 2142 C CA . LEU A 1 263 ? -62.527 -9.048 87.699 1.00 94.94 263 LEU A CA 1
ATOM 2143 C C . LEU A 1 263 ? -62.395 -8.341 89.059 1.00 94.94 263 LEU A C 1
ATOM 2145 O O . LEU A 1 263 ? -62.693 -8.922 90.098 1.00 94.94 263 LEU A O 1
ATOM 2149 N N . GLN A 1 264 ? -61.968 -7.074 89.063 1.00 94.94 264 GLN A N 1
ATOM 2150 C CA . GLN A 1 264 ? -61.949 -6.235 90.264 1.00 94.94 264 GLN A CA 1
ATOM 2151 C C . GLN A 1 264 ? -63.357 -5.991 90.811 1.00 94.94 264 GLN A C 1
ATOM 2153 O O . GLN A 1 264 ? -63.541 -6.014 92.028 1.00 94.94 264 GLN A O 1
ATOM 2158 N N . GLN A 1 265 ? -64.340 -5.772 89.934 1.00 94.94 265 GLN A N 1
ATOM 2159 C CA . GLN A 1 265 ? -65.733 -5.609 90.333 1.00 94.94 265 GLN A CA 1
ATOM 2160 C C . GLN A 1 265 ? -66.313 -6.912 90.902 1.00 94.94 265 GLN A C 1
ATOM 2162 O O . GLN A 1 265 ? -66.846 -6.893 92.007 1.00 94.94 265 GLN A O 1
ATOM 2167 N N . GLU A 1 266 ? -66.124 -8.046 90.221 1.00 95.06 266 GLU A N 1
ATOM 2168 C CA . GLU A 1 266 ? -66.525 -9.371 90.720 1.00 95.06 266 GLU A CA 1
ATOM 2169 C C . GLU A 1 266 ? -65.882 -9.683 92.079 1.00 95.06 266 GLU A C 1
ATOM 2171 O O . GLU A 1 266 ? -66.542 -10.175 92.994 1.00 95.06 266 GLU A O 1
ATOM 2176 N N . PHE A 1 267 ? -64.596 -9.358 92.249 1.00 94.44 267 PHE A N 1
ATOM 2177 C CA . PHE A 1 267 ? -63.896 -9.531 93.520 1.00 94.44 267 PHE A CA 1
ATOM 2178 C C . PHE A 1 267 ? -64.491 -8.660 94.634 1.00 94.44 267 PHE A C 1
ATOM 2180 O O . PHE A 1 267 ? -64.608 -9.123 95.770 1.00 94.44 267 PHE A O 1
ATOM 2187 N N . ALA A 1 268 ? -64.865 -7.414 94.332 1.00 94.06 268 ALA A N 1
ATOM 2188 C CA . ALA A 1 268 ? -65.503 -6.519 95.293 1.00 94.06 268 ALA A CA 1
ATOM 2189 C C . ALA A 1 268 ? -66.886 -7.038 95.718 1.00 94.06 268 ALA A C 1
ATOM 2191 O O . ALA A 1 268 ? -67.160 -7.106 96.915 1.00 94.06 268 ALA A O 1
ATOM 2192 N N . GLU A 1 269 ? -67.710 -7.477 94.762 1.00 94.19 269 GLU A N 1
ATOM 2193 C CA . GLU A 1 269 ? -69.024 -8.081 95.022 1.00 94.19 269 GLU A CA 1
ATOM 2194 C C . GLU A 1 269 ? -68.891 -9.354 95.872 1.00 94.19 269 GLU A C 1
ATOM 2196 O O . GLU A 1 269 ? -69.555 -9.499 96.898 1.00 94.19 269 GLU A O 1
ATOM 2201 N N . LEU A 1 270 ? -67.971 -10.258 95.515 1.00 93.56 270 LEU A N 1
ATOM 2202 C CA . LEU A 1 270 ? -67.691 -11.461 96.304 1.00 93.56 270 LEU A CA 1
ATOM 2203 C C . LEU A 1 270 ? -67.199 -11.119 97.715 1.00 93.56 270 LEU A C 1
ATOM 2205 O O . LEU A 1 270 ? -67.653 -11.727 98.683 1.00 93.56 270 LEU A O 1
ATOM 2209 N N . SER A 1 271 ? -66.324 -10.124 97.855 1.00 92.88 271 SER A N 1
ATOM 2210 C CA . SER A 1 271 ? -65.842 -9.662 99.163 1.00 92.88 271 SER A CA 1
ATOM 2211 C C . SER A 1 271 ? -66.980 -9.109 100.029 1.00 92.88 271 SER A C 1
ATOM 2213 O O . SER A 1 271 ? -67.034 -9.397 101.224 1.00 92.88 271 SER A O 1
ATOM 2215 N N . GLU A 1 272 ? -67.919 -8.367 99.437 1.00 93.25 272 GLU A N 1
ATOM 2216 C CA . GLU A 1 272 ? -69.113 -7.866 100.125 1.00 93.25 272 GLU A CA 1
ATOM 2217 C C . GLU A 1 272 ? -70.049 -9.010 100.541 1.00 93.25 272 GLU A C 1
ATOM 2219 O O . GLU A 1 272 ? -70.495 -9.063 101.690 1.00 93.25 272 GLU A O 1
ATOM 2224 N N . THR A 1 273 ? -70.307 -9.977 99.652 1.00 91.56 273 THR A N 1
ATOM 2225 C CA . THR A 1 273 ? -71.117 -11.158 99.999 1.00 91.56 273 THR A CA 1
ATOM 2226 C C . THR A 1 273 ? -70.489 -11.977 101.125 1.00 91.56 273 THR A C 1
ATOM 2228 O O . THR A 1 273 ? -71.204 -12.416 102.027 1.00 91.56 273 THR A O 1
ATOM 2231 N N . LEU A 1 274 ? -69.162 -12.136 101.124 1.00 90.56 274 LEU A N 1
ATOM 2232 C CA . LEU A 1 274 ? -68.425 -12.825 102.178 1.00 90.56 274 LEU A CA 1
ATOM 2233 C C . LEU A 1 274 ? -68.534 -12.073 103.510 1.00 90.56 274 LEU A C 1
ATOM 2235 O O . LEU A 1 274 ? -68.863 -12.691 104.518 1.00 90.56 274 LEU A O 1
ATOM 2239 N N . ALA A 1 275 ? -68.369 -10.747 103.512 1.00 90.88 275 ALA A N 1
ATOM 2240 C CA . ALA A 1 275 ? -68.556 -9.923 104.708 1.00 90.88 275 ALA A CA 1
ATOM 2241 C C . ALA A 1 275 ? -69.987 -10.020 105.276 1.00 90.88 275 ALA A C 1
ATOM 2243 O O . ALA A 1 275 ? -70.170 -10.130 106.490 1.00 90.88 275 ALA A O 1
ATOM 2244 N N . ASN A 1 276 ? -71.006 -10.032 104.410 1.00 90.62 276 ASN A N 1
ATOM 2245 C CA . ASN A 1 276 ? -72.405 -10.204 104.813 1.00 90.62 276 ASN A CA 1
ATOM 2246 C C . ASN A 1 276 ? -72.673 -11.599 105.401 1.00 90.62 276 ASN A C 1
ATOM 2248 O O . ASN A 1 276 ? -73.349 -11.717 106.424 1.00 90.62 276 ASN A O 1
ATOM 2252 N N . LEU A 1 277 ? -72.125 -12.657 104.792 1.00 88.00 277 LEU A N 1
ATOM 2253 C CA . LEU A 1 277 ? -72.217 -14.019 105.324 1.00 88.00 277 LEU A CA 1
ATOM 2254 C C . LEU A 1 277 ? -71.502 -14.148 106.670 1.00 88.00 277 LEU A C 1
ATOM 2256 O O . LEU A 1 277 ? -72.058 -14.742 107.588 1.00 88.00 277 LEU A O 1
ATOM 2260 N N . GLU A 1 278 ? -70.314 -13.560 106.823 1.00 88.19 278 GLU A N 1
ATOM 2261 C CA . GLU A 1 278 ? -69.610 -13.517 108.107 1.00 88.19 278 GLU A CA 1
ATOM 2262 C C . GLU A 1 278 ? -70.429 -12.806 109.188 1.00 88.19 278 GLU A C 1
ATOM 2264 O O . GLU A 1 278 ? -70.486 -13.287 110.319 1.00 88.19 278 GLU A O 1
ATOM 2269 N N . MET A 1 279 ? -71.089 -11.685 108.867 1.00 86.62 279 MET A N 1
ATOM 2270 C CA . MET A 1 279 ? -72.012 -11.043 109.809 1.00 86.62 279 MET A CA 1
ATOM 2271 C C . MET A 1 279 ? -73.176 -11.963 110.169 1.00 86.62 279 MET A C 1
ATOM 2273 O O . MET A 1 279 ? -73.478 -12.110 111.349 1.00 86.62 279 MET A O 1
ATOM 2277 N N . ARG A 1 280 ? -73.783 -12.636 109.184 1.00 86.50 280 ARG A N 1
ATOM 2278 C CA . ARG A 1 280 ? -74.896 -13.558 109.431 1.00 86.50 280 ARG A CA 1
ATOM 2279 C C . ARG A 1 280 ? -74.487 -14.753 110.292 1.00 86.50 280 ARG A C 1
ATOM 2281 O O . ARG A 1 280 ? -75.257 -15.174 111.147 1.00 86.50 280 ARG A O 1
ATOM 2288 N N . VAL A 1 281 ? -73.279 -15.282 110.100 1.00 84.75 281 VAL A N 1
ATOM 2289 C CA . VAL A 1 281 ? -72.709 -16.324 110.966 1.00 84.75 281 VAL A CA 1
ATOM 2290 C C . VAL A 1 281 ? -72.544 -15.796 112.390 1.00 84.75 281 VAL A C 1
ATOM 2292 O O . VAL A 1 281 ? -73.004 -16.450 113.318 1.00 84.75 281 VAL A O 1
ATOM 2295 N N . ARG A 1 282 ? -71.987 -14.591 112.579 1.00 82.88 282 ARG A N 1
ATOM 2296 C CA . ARG A 1 282 ? -71.860 -13.974 113.915 1.00 82.88 282 ARG A CA 1
ATOM 2297 C C . ARG A 1 282 ? -73.215 -13.725 114.588 1.00 82.88 282 ARG A C 1
ATOM 2299 O O . ARG A 1 282 ? -73.311 -13.865 115.804 1.00 82.88 282 ARG A O 1
ATOM 2306 N N . GLU A 1 283 ? -74.240 -13.343 113.824 1.00 82.88 283 GLU A N 1
ATOM 2307 C CA . GLU A 1 283 ? -75.620 -13.200 114.312 1.00 82.88 283 GLU A CA 1
ATOM 2308 C C . GLU A 1 283 ? -76.191 -14.544 114.768 1.00 82.88 283 GLU A C 1
ATOM 2310 O O . GLU A 1 283 ? -76.679 -14.640 115.888 1.00 82.88 283 GLU A O 1
ATOM 2315 N N . LEU A 1 284 ? -76.067 -15.594 113.951 1.00 79.06 284 LEU A N 1
ATOM 2316 C CA . LEU A 1 284 ? -76.514 -16.945 114.304 1.00 79.06 284 LEU A CA 1
ATOM 2317 C C . LEU A 1 284 ? -75.761 -17.498 115.524 1.00 79.06 284 LEU A C 1
ATOM 2319 O O . LEU A 1 284 ? -76.368 -18.097 116.403 1.00 79.06 284 LEU A O 1
ATOM 2323 N N . GLU A 1 285 ? -74.454 -17.248 115.630 1.00 79.00 285 GLU A N 1
ATOM 2324 C CA . GLU A 1 285 ? -73.651 -17.586 116.813 1.00 79.00 285 GLU A CA 1
ATOM 2325 C C . GLU A 1 285 ? -74.060 -16.786 118.062 1.00 79.00 285 GLU A C 1
ATOM 2327 O O . GLU A 1 285 ? -73.781 -17.209 119.187 1.00 79.00 285 GLU A O 1
ATOM 2332 N N . ALA A 1 286 ? -74.650 -15.597 117.900 1.00 73.75 286 ALA A N 1
ATOM 2333 C CA . ALA A 1 286 ? -75.205 -14.806 118.996 1.00 73.75 286 ALA A CA 1
ATOM 2334 C C . ALA A 1 286 ? -76.611 -15.291 119.388 1.00 73.75 286 ALA A C 1
ATOM 2336 O O . ALA A 1 286 ? -76.891 -15.383 120.580 1.00 73.75 286 ALA A O 1
ATOM 2337 N N . GLU A 1 287 ? -77.450 -15.668 118.418 1.00 72.19 287 GLU A N 1
ATOM 2338 C CA . GLU A 1 287 ? -78.757 -16.309 118.633 1.00 72.19 287 GLU A CA 1
ATOM 2339 C C . GLU A 1 287 ? -78.599 -17.672 119.334 1.00 72.19 287 GLU A C 1
ATOM 234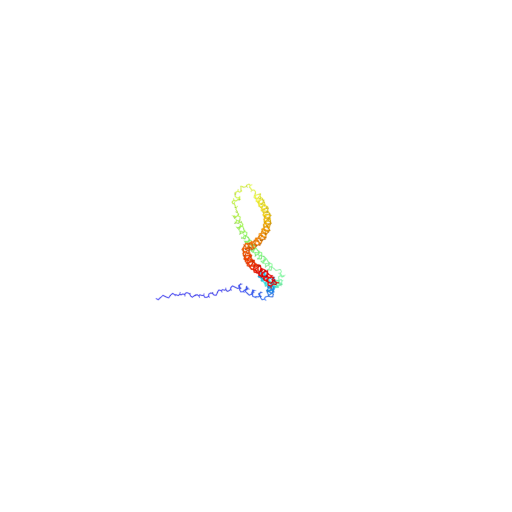1 O O . GLU A 1 287 ? -79.232 -17.903 120.358 1.00 72.19 287 GLU A O 1
ATOM 2346 N N . GLU A 1 288 ? -77.660 -18.528 118.904 1.00 68.00 288 GLU A N 1
ATOM 2347 C CA . GLU A 1 288 ? -77.338 -19.789 119.601 1.00 68.00 288 GLU A CA 1
ATOM 2348 C C . GLU A 1 288 ? -76.819 -19.581 121.032 1.00 68.00 288 GLU A C 1
ATOM 2350 O O . GLU A 1 288 ? -76.932 -20.481 121.866 1.00 68.00 288 GLU A O 1
ATOM 2355 N N . ARG A 1 289 ? -76.205 -18.428 121.321 1.00 60.84 289 ARG A N 1
ATOM 2356 C CA . ARG A 1 289 ? -75.779 -18.067 122.680 1.00 60.84 289 ARG A CA 1
ATOM 2357 C C . ARG A 1 289 ? -76.939 -17.546 123.525 1.00 60.84 289 ARG A C 1
ATOM 2359 O O . ARG A 1 289 ? -76.952 -17.833 124.714 1.00 60.84 289 ARG A O 1
ATOM 2366 N N . ALA A 1 290 ? -77.897 -16.841 122.927 1.00 59.16 290 ALA A N 1
ATOM 2367 C CA . ALA A 1 290 ? -79.100 -16.355 123.600 1.00 59.16 290 ALA A CA 1
ATOM 2368 C C . ALA A 1 290 ? -80.128 -17.472 123.873 1.00 59.16 290 ALA A C 1
ATOM 2370 O O . ALA A 1 290 ? -80.797 -17.433 124.896 1.00 59.16 290 ALA A O 1
ATOM 2371 N N . ASP A 1 291 ? -80.210 -18.495 123.015 1.00 55.09 291 ASP A N 1
ATOM 2372 C CA . ASP A 1 291 ? -81.098 -19.660 123.192 1.00 55.09 291 ASP A CA 1
ATOM 2373 C C . ASP A 1 291 ? -80.546 -20.719 124.178 1.00 55.09 291 ASP A C 1
ATOM 2375 O O . ASP A 1 291 ? -81.205 -21.724 124.459 1.00 55.09 291 ASP A O 1
ATOM 2379 N N . ARG A 1 292 ? -79.325 -20.527 124.700 1.00 54.00 292 ARG A N 1
ATOM 2380 C CA . ARG A 1 292 ? -78.675 -21.410 125.692 1.00 54.00 292 ARG A CA 1
ATOM 2381 C C . ARG A 1 292 ? -78.588 -20.802 127.104 1.00 54.00 292 ARG A C 1
ATOM 2383 O O . ARG A 1 292 ? -78.002 -21.446 127.978 1.00 54.00 292 ARG A O 1
ATOM 2390 N N . GLU A 1 293 ? -79.165 -19.619 127.326 1.00 43.22 293 GLU A N 1
ATOM 2391 C CA . GLU A 1 293 ? -79.360 -18.971 128.642 1.00 43.22 293 GLU A CA 1
ATOM 2392 C C . GLU A 1 293 ? -80.824 -19.063 129.102 1.00 43.22 293 GLU A C 1
ATOM 2394 O O . GLU A 1 293 ? -81.035 -19.261 130.322 1.00 43.22 293 GLU A O 1
#